Protein AF-A0A2A5BY61-F1 (afdb_monomer)

Sequence (224 aa):
MMLLTVSVAAFLLSGMSRISHQLSSPFHNTRVLAEAKNALIAYARLSDPDLSADTGLNYRYLPCPDQDGDGLAESPCGASSVEGWLPWMSLGLAPLRDASGTCLRYFVAAAYKQGTATPPLVSALPNAEFTLNSRSGLVAADVVAVLIAPGNVVAGQSRSAAPGNVTECGSTASASKRNQADNYMDTTAGINNALAPDFILSPLSLNDTGSFNDVVISLLSGEL

Structure (mmCIF, N/CA/C/O backbone):
data_AF-A0A2A5BY61-F1
#
_entry.id   AF-A0A2A5BY61-F1
#
loop_
_atom_site.group_PDB
_atom_site.id
_atom_site.type_symbol
_atom_site.label_atom_id
_atom_site.label_alt_id
_atom_site.label_comp_id
_atom_site.label_asym_id
_atom_site.label_entity_id
_atom_site.label_seq_id
_atom_site.pdbx_PDB_ins_code
_atom_site.Cartn_x
_atom_site.Cartn_y
_atom_site.Cartn_z
_atom_site.occupancy
_atom_site.B_iso_or_equiv
_atom_site.auth_seq_id
_atom_site.auth_comp_id
_atom_site.auth_asym_id
_atom_site.auth_atom_id
_atom_site.pdbx_PDB_model_num
ATOM 1 N N . MET A 1 1 ? -38.802 -22.806 35.855 1.00 62.72 1 MET A N 1
ATOM 2 C CA . MET A 1 1 ? -37.617 -23.500 35.294 1.00 62.72 1 MET A CA 1
ATOM 3 C C . MET A 1 1 ? -37.348 -23.167 33.825 1.00 62.72 1 MET A C 1
ATOM 5 O O . MET A 1 1 ? -36.192 -22.952 33.508 1.00 62.72 1 MET A O 1
ATOM 9 N N . MET A 1 2 ? -38.361 -23.031 32.956 1.00 66.81 2 MET A N 1
ATOM 10 C CA . MET A 1 2 ? -38.165 -22.748 31.516 1.00 66.81 2 MET A CA 1
ATOM 11 C C . MET A 1 2 ? -37.537 -21.370 31.194 1.00 66.81 2 MET A C 1
ATOM 13 O O . MET A 1 2 ? -36.788 -21.239 30.235 1.00 66.81 2 MET A O 1
ATOM 17 N N . LEU A 1 3 ? -37.783 -20.341 32.015 1.00 65.19 3 LEU A N 1
ATOM 18 C CA . LEU A 1 3 ? -37.184 -19.005 31.836 1.00 65.19 3 LEU A CA 1
ATOM 19 C C . LEU A 1 3 ? -35.681 -18.967 32.156 1.00 65.19 3 LEU A C 1
ATOM 21 O O . LEU A 1 3 ? -34.939 -18.219 31.533 1.00 65.19 3 LEU A O 1
ATOM 25 N N . LEU A 1 4 ? -35.215 -19.799 33.093 1.00 70.50 4 LEU A N 1
ATOM 26 C CA . LEU A 1 4 ? -33.801 -19.844 33.478 1.00 70.50 4 LEU A CA 1
ATOM 27 C C . LEU A 1 4 ? -32.953 -20.538 32.402 1.00 70.50 4 LEU A C 1
ATOM 29 O O . LEU A 1 4 ? -31.838 -20.112 32.116 1.00 70.50 4 LEU A O 1
ATOM 33 N N . THR A 1 5 ? -33.503 -21.575 31.763 1.00 73.06 5 THR A N 1
ATOM 34 C CA . THR A 1 5 ? -32.820 -22.332 30.705 1.00 73.06 5 THR A CA 1
ATOM 35 C C . THR A 1 5 ? -32.663 -21.523 29.417 1.00 73.06 5 THR A C 1
ATOM 37 O O . THR A 1 5 ? -31.630 -21.624 28.762 1.00 73.06 5 THR A O 1
ATOM 40 N N . VAL A 1 6 ? -33.641 -20.673 29.076 1.00 73.69 6 VAL A N 1
ATOM 41 C CA . VAL A 1 6 ? -33.565 -19.793 27.895 1.00 73.69 6 VAL A CA 1
ATOM 42 C C . VAL A 1 6 ? -32.517 -18.691 28.084 1.00 73.69 6 VAL A C 1
ATOM 44 O O . VAL A 1 6 ? -31.735 -18.435 27.171 1.00 73.69 6 VAL A O 1
ATOM 47 N N . SER A 1 7 ? -32.428 -18.089 29.274 1.00 73.19 7 SER A N 1
ATOM 48 C CA . SER A 1 7 ? -31.439 -17.040 29.565 1.00 73.19 7 SER A CA 1
ATOM 49 C C . SER A 1 7 ? -29.998 -17.558 29.539 1.00 73.19 7 SER A C 1
ATOM 51 O O . SER A 1 7 ? -29.122 -16.905 28.976 1.00 73.19 7 SER A O 1
ATOM 53 N N . VAL A 1 8 ? -29.749 -18.750 30.096 1.00 74.25 8 VAL A N 1
ATOM 54 C CA . VAL A 1 8 ? -28.422 -19.390 30.054 1.00 74.25 8 VAL A CA 1
ATOM 55 C C . VAL A 1 8 ? -28.038 -19.745 28.616 1.00 74.25 8 VAL A C 1
ATOM 57 O O . VAL A 1 8 ? -26.916 -19.463 28.200 1.00 74.25 8 VAL A O 1
ATOM 60 N N . ALA A 1 9 ? -28.970 -20.284 27.824 1.00 72.50 9 ALA A N 1
ATOM 61 C CA . ALA A 1 9 ? -28.725 -20.572 26.413 1.00 72.50 9 ALA A CA 1
ATOM 62 C C . ALA A 1 9 ? -28.413 -19.295 25.609 1.00 72.50 9 ALA A C 1
ATOM 64 O O . ALA A 1 9 ? -27.437 -19.270 24.864 1.00 72.50 9 ALA A O 1
ATOM 65 N N . ALA A 1 10 ? -29.170 -18.209 25.803 1.00 71.44 10 ALA A N 1
ATOM 66 C CA . ALA A 1 10 ? -28.929 -16.933 25.124 1.00 71.44 10 ALA A CA 1
ATOM 67 C C . ALA A 1 10 ? -27.564 -16.319 25.483 1.00 71.44 10 ALA A C 1
ATOM 69 O O . ALA A 1 10 ? -26.870 -15.793 24.608 1.00 71.44 10 ALA A O 1
ATOM 70 N N . PHE A 1 11 ? -27.146 -16.421 26.747 1.00 74.88 11 PHE A N 1
ATOM 71 C CA . PHE A 1 11 ? -25.838 -15.942 27.194 1.00 74.88 11 PHE A CA 1
ATOM 72 C C . PHE A 1 11 ? -24.690 -16.759 26.575 1.00 74.88 11 PHE A C 1
ATOM 74 O O . PHE A 1 11 ? -23.724 -16.184 26.073 1.00 74.88 11 PHE A O 1
ATOM 81 N N . LEU A 1 12 ? -24.828 -18.091 26.522 1.00 70.31 12 LEU A N 1
ATOM 82 C CA . LEU A 1 12 ? -23.847 -18.985 25.895 1.00 70.31 12 LEU A CA 1
ATOM 83 C C . LEU A 1 12 ? -23.752 -18.779 24.373 1.00 70.31 12 LEU A C 1
ATOM 85 O O . LEU A 1 12 ? -22.644 -18.689 23.843 1.00 70.31 12 LEU A O 1
ATOM 89 N N . LEU A 1 13 ? -24.884 -18.630 23.671 1.00 69.56 13 LEU A N 1
ATOM 90 C CA . LEU A 1 13 ? -24.896 -18.334 22.230 1.00 69.56 13 LEU A CA 1
ATOM 91 C C . LEU A 1 13 ? -24.251 -16.973 21.925 1.00 69.56 13 LEU A C 1
ATOM 93 O O . LEU A 1 13 ? -23.485 -16.848 20.966 1.00 69.56 13 LEU A O 1
ATOM 97 N N . SER A 1 14 ? -24.516 -15.963 22.757 1.00 68.06 14 SER A N 1
ATOM 98 C CA . SER A 1 14 ? -23.941 -14.622 22.594 1.00 68.06 14 SER A CA 1
ATOM 99 C C . SER A 1 14 ? -22.425 -14.620 22.812 1.00 68.06 14 SER A C 1
ATOM 101 O O . SER A 1 14 ? -21.699 -13.976 22.056 1.00 68.06 14 SER A O 1
ATOM 103 N N . GLY A 1 15 ? -21.930 -15.359 23.812 1.00 64.31 15 GLY A N 1
ATOM 104 C CA . GLY A 1 15 ? -20.495 -15.501 24.076 1.00 64.31 15 GLY A CA 1
ATOM 105 C C . GLY A 1 15 ? -19.748 -16.213 22.944 1.00 64.31 15 GLY A C 1
ATOM 106 O O . GLY A 1 15 ? -18.713 -15.733 22.485 1.00 64.31 15 GLY A O 1
ATOM 107 N N . MET A 1 16 ? -20.309 -17.310 22.430 1.00 65.56 16 MET A N 1
ATOM 108 C CA . MET A 1 16 ? -19.696 -18.107 21.361 1.00 65.56 16 MET A CA 1
ATOM 109 C C . MET A 1 16 ? -19.655 -17.371 20.012 1.00 65.56 16 MET A C 1
ATOM 111 O O . MET A 1 16 ? -18.671 -17.466 19.274 1.00 65.56 16 MET A O 1
ATOM 115 N N . SER A 1 17 ? -20.686 -16.573 19.718 1.00 62.41 17 SER A N 1
ATOM 116 C CA . SER A 1 17 ? -20.750 -15.756 18.497 1.00 62.41 17 SER A CA 1
ATOM 117 C C . SER A 1 17 ? -19.682 -14.657 18.483 1.00 62.41 17 SER A C 1
ATOM 119 O O . SER A 1 17 ? -19.077 -14.391 17.447 1.00 62.41 17 SER A O 1
ATOM 121 N N . ARG A 1 18 ? -19.395 -14.051 19.645 1.00 61.72 18 ARG A N 1
ATOM 122 C CA . ARG A 1 18 ? -18.362 -13.011 19.776 1.00 61.72 18 ARG A CA 1
ATOM 123 C C . ARG A 1 18 ? -16.958 -13.564 19.564 1.00 61.72 18 ARG A C 1
ATOM 125 O O . ARG A 1 18 ? -16.204 -12.976 18.800 1.00 61.72 18 ARG A O 1
ATOM 132 N N . ILE A 1 19 ? -16.634 -14.704 20.174 1.00 62.50 19 ILE A N 1
ATOM 133 C CA . ILE A 1 19 ? -15.318 -15.348 20.016 1.00 62.50 19 ILE A CA 1
ATOM 134 C C . ILE A 1 19 ? -15.092 -15.766 18.556 1.00 62.50 19 ILE A C 1
ATOM 136 O O . ILE A 1 19 ? -14.013 -15.549 18.008 1.00 62.50 19 ILE A O 1
ATOM 140 N N . SER A 1 20 ? -16.126 -16.299 17.899 1.00 61.09 20 SER A N 1
ATOM 141 C CA . SER A 1 20 ? -16.056 -16.690 16.484 1.00 61.09 20 SER A CA 1
ATOM 142 C C . SER A 1 20 ? -15.772 -15.490 15.573 1.00 61.09 20 SER A C 1
ATOM 144 O O . SER A 1 20 ? -14.883 -15.562 14.730 1.00 61.09 20 SER A O 1
ATOM 146 N N . HIS A 1 21 ? -16.458 -14.362 15.795 1.00 60.09 21 HIS A N 1
ATOM 147 C CA . HIS A 1 21 ? -16.202 -13.116 15.065 1.00 60.09 21 HIS A CA 1
ATOM 148 C C . HIS A 1 21 ? -14.823 -12.509 15.361 1.00 60.09 21 HIS A C 1
ATOM 150 O O . HIS A 1 21 ? -14.172 -11.980 14.461 1.00 60.09 21 HIS A O 1
ATOM 156 N N . GLN A 1 22 ? -14.360 -12.591 16.611 1.00 64.69 22 GLN A N 1
ATOM 157 C CA . GLN A 1 22 ? -13.053 -12.070 17.019 1.00 64.69 22 GLN A CA 1
ATOM 158 C C . GLN A 1 22 ? -11.887 -12.828 16.375 1.00 64.69 22 GLN A C 1
ATOM 160 O O . GLN A 1 22 ? -10.846 -12.231 16.123 1.00 64.69 22 GLN A O 1
ATOM 165 N N . LEU A 1 23 ? -12.059 -14.117 16.074 1.00 65.81 23 LEU A N 1
ATOM 166 C CA . LEU A 1 23 ? -11.034 -14.932 15.417 1.00 65.81 23 LEU A CA 1
ATOM 167 C C . LEU A 1 23 ? -11.148 -14.919 13.885 1.00 65.81 23 LEU A C 1
ATOM 169 O O . LEU A 1 23 ? -10.132 -15.040 13.198 1.00 65.81 23 LEU A O 1
ATOM 173 N N . SER A 1 24 ? -12.351 -14.743 13.327 1.00 71.56 24 SER A N 1
ATOM 174 C CA . SER A 1 24 ? -12.559 -14.779 11.874 1.00 71.56 24 SER A CA 1
ATOM 175 C C . SER A 1 24 ? -11.942 -13.586 11.144 1.00 71.56 24 SER A C 1
ATOM 177 O O . SER A 1 24 ? -11.391 -13.762 10.058 1.00 71.56 24 SER A O 1
ATOM 179 N N . SER A 1 25 ? -12.022 -12.382 11.720 1.00 80.00 25 SER A N 1
ATOM 180 C CA . SER A 1 25 ? -11.553 -11.162 11.050 1.00 80.00 25 SER A CA 1
ATOM 181 C C . SER A 1 25 ? -10.027 -11.100 10.906 1.00 80.00 25 SER A C 1
ATOM 183 O O . SER A 1 25 ? -9.565 -10.878 9.786 1.00 80.00 25 SER A O 1
ATOM 185 N N . PRO A 1 26 ? -9.217 -11.373 11.953 1.00 79.44 26 PRO A N 1
ATOM 186 C CA . PRO A 1 26 ? -7.763 -11.430 11.805 1.00 79.44 26 PRO A CA 1
ATOM 187 C C . PRO A 1 26 ? -7.318 -12.494 10.798 1.00 79.44 26 PRO A C 1
ATOM 189 O O . PRO A 1 26 ? -6.494 -12.207 9.935 1.00 79.44 26 PRO A O 1
ATOM 192 N N . PHE A 1 27 ? -7.912 -13.694 10.842 1.00 85.62 27 PHE A N 1
ATOM 193 C CA . PHE A 1 27 ? -7.588 -14.763 9.894 1.00 85.62 27 PHE A CA 1
ATOM 194 C C . PHE A 1 27 ? -7.895 -14.365 8.444 1.00 85.62 27 PHE A C 1
ATOM 196 O O . PHE A 1 27 ? -7.079 -14.588 7.548 1.00 85.62 27 PHE A O 1
ATOM 203 N N . HIS A 1 28 ? -9.058 -13.750 8.211 1.00 92.25 28 HIS A N 1
ATOM 204 C CA . HIS A 1 28 ? -9.427 -13.238 6.897 1.00 92.25 28 HIS A CA 1
ATOM 205 C C . HIS A 1 28 ? -8.430 -12.182 6.405 1.00 92.25 28 HIS A C 1
ATOM 207 O O . HIS A 1 28 ? -7.915 -12.322 5.297 1.00 92.25 28 HIS A O 1
ATOM 213 N N . ASN A 1 29 ? -8.113 -11.183 7.238 1.00 93.19 29 ASN A N 1
ATOM 214 C CA . ASN A 1 29 ? -7.182 -10.106 6.894 1.00 93.19 29 ASN A CA 1
ATOM 215 C C . ASN A 1 29 ? -5.795 -10.653 6.545 1.00 93.19 29 ASN A C 1
ATOM 217 O O . ASN A 1 29 ? -5.242 -10.306 5.507 1.00 93.19 29 ASN A O 1
ATOM 221 N N . THR A 1 30 ? -5.251 -11.564 7.358 1.00 92.56 30 THR A N 1
ATOM 222 C CA . THR A 1 30 ? -3.958 -12.199 7.071 1.00 92.56 30 THR A CA 1
ATOM 223 C C . THR A 1 30 ? -3.979 -12.953 5.742 1.00 92.56 30 THR A C 1
ATOM 225 O O . THR A 1 30 ? -3.015 -12.872 4.986 1.00 92.56 30 THR A O 1
ATOM 228 N N . ARG A 1 31 ? -5.075 -13.654 5.420 1.00 95.94 31 ARG A N 1
ATOM 229 C CA . ARG A 1 31 ? -5.205 -14.379 4.150 1.00 95.94 31 ARG A CA 1
ATOM 230 C C . ARG A 1 31 ? -5.208 -13.438 2.944 1.00 95.94 31 ARG A C 1
ATOM 232 O O . ARG A 1 31 ? -4.458 -13.684 2.006 1.00 95.94 31 ARG A O 1
ATOM 239 N N . VAL A 1 32 ? -6.022 -12.380 2.962 1.00 97.81 32 VAL A N 1
ATOM 240 C CA . VAL A 1 32 ? -6.114 -11.444 1.823 1.00 97.81 32 VAL A CA 1
ATOM 241 C C . VAL A 1 32 ? -4.832 -10.629 1.651 1.00 97.81 32 VAL A C 1
ATOM 243 O O . VAL A 1 32 ? -4.393 -10.401 0.528 1.00 97.81 32 VAL A O 1
ATOM 246 N N . LEU A 1 33 ? -4.169 -10.266 2.752 1.00 98.19 33 LEU A N 1
ATOM 247 C CA . LEU A 1 33 ? -2.861 -9.612 2.717 1.00 98.19 33 LEU A CA 1
ATOM 248 C C . LEU A 1 33 ? -1.776 -10.534 2.145 1.00 98.19 33 LEU A C 1
ATOM 250 O O . LEU A 1 33 ? -0.945 -10.084 1.361 1.00 98.19 33 LEU A O 1
ATOM 254 N N . ALA A 1 34 ? -1.792 -11.825 2.492 1.00 98.19 34 ALA A N 1
ATOM 255 C CA . ALA A 1 34 ? -0.869 -12.805 1.923 1.00 98.19 34 ALA A CA 1
ATOM 256 C C . ALA A 1 34 ? -1.103 -13.019 0.417 1.00 98.19 34 ALA A C 1
ATOM 258 O O . ALA A 1 34 ? -0.142 -13.140 -0.340 1.00 98.19 34 ALA A O 1
ATOM 259 N N . GLU A 1 35 ? -2.360 -13.024 -0.033 1.00 98.56 35 GLU A N 1
ATOM 260 C CA . GLU A 1 35 ? -2.711 -13.101 -1.456 1.00 98.56 35 GLU A CA 1
ATOM 261 C C . GLU A 1 35 ? -2.183 -11.888 -2.236 1.00 98.56 35 GLU A C 1
ATOM 263 O O . GLU A 1 35 ? -1.469 -12.056 -3.225 1.00 98.56 35 GLU A O 1
ATOM 268 N N . ALA A 1 36 ? -2.433 -10.675 -1.735 1.00 98.69 36 ALA A N 1
ATOM 269 C CA . ALA A 1 36 ? -1.904 -9.442 -2.317 1.00 98.69 36 ALA A CA 1
ATOM 270 C C . ALA A 1 36 ? -0.367 -9.422 -2.348 1.00 98.69 36 ALA A C 1
ATOM 272 O O . ALA A 1 36 ? 0.234 -9.066 -3.363 1.00 98.69 36 ALA A O 1
ATOM 273 N N . LYS A 1 37 ? 0.284 -9.854 -1.260 1.00 98.69 37 LYS A N 1
ATOM 274 C CA . LYS A 1 37 ? 1.747 -9.960 -1.182 1.00 98.69 37 LYS A CA 1
ATOM 275 C C . LYS A 1 37 ? 2.298 -10.911 -2.245 1.00 98.69 37 LYS A C 1
ATOM 277 O O . LYS A 1 37 ? 3.247 -10.559 -2.941 1.00 98.69 37 LYS A O 1
ATOM 282 N N . ASN A 1 38 ? 1.692 -12.087 -2.402 1.00 98.44 38 ASN A N 1
ATOM 283 C CA . ASN A 1 38 ? 2.102 -13.049 -3.423 1.00 98.44 38 ASN A CA 1
ATOM 284 C C . ASN A 1 38 ? 1.944 -12.481 -4.839 1.00 98.44 38 ASN A C 1
ATOM 286 O O . ASN A 1 38 ? 2.820 -12.697 -5.674 1.00 98.44 38 ASN A O 1
ATOM 290 N N . ALA A 1 39 ? 0.872 -11.729 -5.103 1.00 98.44 39 ALA A N 1
ATOM 291 C CA . ALA A 1 39 ? 0.656 -11.089 -6.397 1.00 98.44 39 ALA A CA 1
ATOM 292 C C . ALA A 1 39 ? 1.715 -10.017 -6.702 1.00 98.44 39 ALA A C 1
ATOM 294 O O . ALA A 1 39 ? 2.236 -9.976 -7.813 1.00 98.44 39 ALA A O 1
ATOM 295 N N . LEU A 1 40 ? 2.099 -9.201 -5.715 1.00 98.31 40 LEU A N 1
ATOM 296 C CA . LEU A 1 40 ? 3.184 -8.224 -5.862 1.00 98.31 40 LEU A CA 1
ATOM 297 C C . LEU A 1 40 ? 4.541 -8.890 -6.129 1.00 98.31 40 LEU A C 1
ATOM 299 O O . LEU A 1 40 ? 5.274 -8.453 -7.012 1.00 98.31 40 LEU A O 1
ATOM 303 N N . ILE A 1 41 ? 4.864 -9.966 -5.403 1.00 97.25 41 ILE A N 1
ATOM 304 C CA . ILE A 1 41 ? 6.089 -10.752 -5.633 1.00 97.25 41 ILE A CA 1
ATOM 305 C C . ILE A 1 41 ? 6.077 -11.350 -7.045 1.00 97.25 41 ILE A C 1
ATOM 307 O O . ILE A 1 41 ? 7.077 -11.286 -7.759 1.00 97.25 41 ILE A O 1
ATOM 311 N N . ALA A 1 42 ? 4.945 -11.918 -7.471 1.00 95.75 42 ALA A N 1
ATOM 312 C CA . ALA A 1 42 ? 4.795 -12.465 -8.814 1.00 95.75 42 ALA A CA 1
ATOM 313 C C . ALA A 1 42 ? 4.965 -11.378 -9.884 1.00 95.75 42 ALA A C 1
ATOM 315 O O . ALA A 1 42 ? 5.704 -11.590 -10.842 1.00 95.75 42 ALA A O 1
ATOM 316 N N . TYR A 1 43 ? 4.360 -10.204 -9.691 1.00 95.00 43 TYR A N 1
ATOM 317 C CA . TYR A 1 43 ? 4.540 -9.057 -10.577 1.00 95.00 43 TYR A CA 1
ATOM 318 C C . TYR A 1 43 ? 6.014 -8.659 -10.675 1.00 95.00 43 TYR A C 1
ATOM 320 O O . TYR A 1 43 ? 6.548 -8.579 -11.776 1.00 95.00 43 TYR A O 1
ATOM 328 N N . ALA A 1 44 ? 6.709 -8.504 -9.545 1.00 93.56 44 ALA A N 1
ATOM 329 C CA . ALA A 1 44 ? 8.121 -8.124 -9.547 1.00 93.56 44 ALA A CA 1
ATOM 330 C C . ALA A 1 44 ? 9.023 -9.108 -10.286 1.00 93.56 44 ALA A C 1
ATOM 332 O O . ALA A 1 44 ? 10.023 -8.704 -10.876 1.00 93.56 44 ALA A O 1
ATOM 333 N N . ARG A 1 45 ? 8.661 -10.391 -10.284 1.00 90.62 45 ARG A N 1
ATOM 334 C CA . ARG A 1 45 ? 9.417 -11.446 -10.959 1.00 90.62 45 ARG A CA 1
ATOM 335 C C . ARG A 1 45 ? 9.094 -11.609 -12.431 1.00 90.62 45 ARG A C 1
ATOM 337 O O . ARG A 1 45 ? 9.899 -12.227 -13.115 1.00 90.62 45 ARG A O 1
ATOM 344 N N . LEU A 1 46 ? 7.933 -11.146 -12.889 1.00 88.25 46 LEU A N 1
ATOM 345 C CA . LEU A 1 46 ? 7.408 -11.432 -14.229 1.00 88.25 46 LEU A CA 1
ATOM 346 C C . LEU A 1 46 ? 7.280 -10.188 -15.112 1.00 88.25 46 LEU A C 1
ATOM 348 O O . LEU A 1 46 ? 7.326 -10.305 -16.333 1.00 88.25 46 LEU A O 1
ATOM 352 N N . SER A 1 47 ? 7.134 -9.011 -14.511 1.00 77.12 47 SER A N 1
ATOM 353 C CA . SER A 1 47 ? 6.786 -7.769 -15.198 1.00 77.12 47 SER A CA 1
ATOM 354 C C . SER A 1 47 ? 8.004 -6.879 -15.420 1.00 77.12 47 SER A C 1
ATOM 356 O O . SER A 1 47 ? 7.943 -5.686 -15.138 1.00 77.12 47 SER A O 1
ATOM 358 N N . ASP A 1 48 ? 9.116 -7.445 -15.897 1.00 79.44 48 ASP A N 1
ATOM 359 C CA . ASP A 1 48 ? 10.294 -6.653 -16.258 1.00 79.44 48 ASP A CA 1
ATOM 360 C C . ASP A 1 48 ? 9.992 -5.813 -17.522 1.00 79.44 48 ASP A C 1
ATOM 362 O O . ASP A 1 48 ? 9.833 -6.383 -18.605 1.00 79.44 48 ASP A O 1
ATOM 366 N N . PRO A 1 49 ? 9.859 -4.474 -17.423 1.00 69.44 49 PRO A N 1
ATOM 367 C CA . PRO A 1 49 ? 9.631 -3.604 -18.568 1.00 69.44 49 PRO A CA 1
ATOM 368 C C . PRO A 1 49 ? 10.859 -3.498 -19.481 1.00 69.44 49 PRO A C 1
ATOM 370 O O . PRO A 1 49 ? 10.707 -3.100 -20.636 1.00 69.44 49 PRO A O 1
ATOM 373 N N . ASP A 1 50 ? 12.062 -3.827 -18.996 1.00 67.88 50 ASP A N 1
ATOM 374 C CA . ASP A 1 50 ? 13.281 -3.797 -19.796 1.00 67.88 50 ASP A CA 1
ATOM 375 C C . ASP A 1 50 ? 13.547 -5.178 -20.410 1.00 67.88 50 ASP A C 1
ATOM 377 O O . ASP A 1 50 ? 14.366 -5.972 -19.951 1.00 67.88 50 ASP A O 1
ATOM 381 N N . LEU A 1 51 ? 12.834 -5.454 -21.503 1.00 65.00 51 LEU A N 1
ATOM 382 C CA . LEU A 1 51 ? 12.998 -6.666 -22.312 1.00 65.00 51 LEU A CA 1
ATOM 383 C C . LEU A 1 51 ? 14.247 -6.621 -23.212 1.00 65.00 51 LEU A C 1
ATOM 385 O O . LEU A 1 51 ? 14.406 -7.486 -24.073 1.00 65.00 51 LEU A O 1
ATOM 389 N N . SER A 1 52 ? 15.106 -5.599 -23.081 1.00 61.53 52 SER A N 1
ATOM 390 C CA . SER A 1 52 ? 16.244 -5.383 -23.988 1.00 61.53 52 SER A CA 1
ATOM 391 C C . SER A 1 52 ? 17.398 -6.367 -23.783 1.00 61.53 52 SER A C 1
ATOM 393 O O . SER A 1 52 ? 18.319 -6.415 -24.600 1.00 61.53 52 SER A O 1
ATOM 395 N N . ALA A 1 53 ? 17.354 -7.170 -22.720 1.00 55.53 53 ALA A N 1
ATOM 396 C CA . ALA A 1 53 ? 18.388 -8.139 -22.419 1.00 55.53 53 ALA A CA 1
ATOM 397 C C . ALA A 1 53 ? 18.067 -9.520 -23.015 1.00 55.53 53 ALA A C 1
ATOM 399 O O . ALA A 1 53 ? 17.113 -10.182 -22.606 1.00 55.53 53 ALA A O 1
ATOM 400 N N . ASP A 1 54 ? 18.965 -10.026 -23.867 1.00 58.44 54 ASP A N 1
ATOM 401 C CA . ASP A 1 54 ? 19.017 -11.436 -24.307 1.00 58.44 54 ASP A CA 1
ATOM 402 C C . ASP A 1 54 ? 19.130 -12.442 -23.125 1.00 58.44 54 ASP A C 1
ATOM 404 O O . ASP A 1 54 ? 19.106 -13.656 -23.326 1.00 58.44 54 ASP A O 1
ATOM 408 N N . THR A 1 55 ? 19.273 -11.957 -21.882 1.00 55.50 55 THR A N 1
ATOM 409 C CA . THR A 1 55 ? 19.527 -12.730 -20.654 1.00 55.50 55 THR A CA 1
ATOM 410 C C . THR A 1 55 ? 18.323 -12.889 -19.711 1.00 55.50 55 THR A C 1
ATOM 412 O O . THR A 1 55 ? 18.464 -13.557 -18.687 1.00 55.50 55 THR A O 1
ATOM 415 N N . GLY A 1 56 ? 17.136 -12.363 -20.043 1.00 64.69 56 GLY A N 1
ATOM 416 C CA . GLY A 1 56 ? 15.900 -12.573 -19.265 1.00 64.69 56 GLY A CA 1
ATOM 417 C C . GLY A 1 56 ? 15.536 -11.446 -18.283 1.00 64.69 56 GLY A C 1
ATOM 418 O O . GLY A 1 56 ? 15.936 -10.303 -18.472 1.00 64.69 56 GLY A O 1
ATOM 419 N N . LEU A 1 57 ? 14.734 -11.772 -17.255 1.00 78.50 57 LEU A N 1
ATOM 420 C CA . LEU A 1 57 ? 14.121 -10.828 -16.298 1.00 78.50 57 LEU A CA 1
ATOM 421 C C . LEU A 1 57 ? 15.124 -10.392 -15.207 1.00 78.50 57 LEU A C 1
ATOM 423 O O . LEU A 1 57 ? 15.225 -11.017 -14.140 1.00 78.50 57 LEU A O 1
ATOM 427 N N . ASN A 1 58 ? 15.887 -9.337 -15.492 1.00 85.81 58 ASN A N 1
ATOM 428 C CA . ASN A 1 58 ? 17.031 -8.873 -14.698 1.00 85.81 58 ASN A CA 1
ATOM 429 C C . ASN A 1 58 ? 16.679 -7.833 -13.629 1.00 85.81 58 ASN A C 1
ATOM 431 O O . ASN A 1 58 ? 17.517 -7.546 -12.767 1.00 85.81 58 ASN A O 1
ATOM 435 N N . TYR A 1 59 ? 15.465 -7.288 -13.659 1.00 88.75 59 TYR A N 1
ATOM 436 C CA . TYR A 1 59 ? 15.046 -6.222 -12.757 1.00 88.75 59 TYR A CA 1
ATOM 437 C C . TYR A 1 59 ? 13.832 -6.616 -11.906 1.00 88.75 59 TYR A C 1
ATOM 439 O O . TYR A 1 59 ? 13.131 -7.590 -12.196 1.00 88.75 59 TYR A O 1
ATOM 447 N N . ARG A 1 60 ? 13.608 -5.885 -10.806 1.00 90.69 60 ARG A N 1
ATOM 448 C CA . ARG A 1 60 ? 12.529 -6.146 -9.834 1.00 90.69 60 ARG A CA 1
ATOM 449 C C . ARG A 1 60 ? 11.671 -4.922 -9.564 1.00 90.69 60 ARG A C 1
ATOM 451 O O . ARG A 1 60 ? 11.881 -4.205 -8.591 1.00 90.69 60 ARG A O 1
ATOM 458 N N . TYR A 1 61 ? 10.674 -4.706 -10.410 1.00 91.31 61 TYR A N 1
ATOM 459 C CA . TYR A 1 61 ? 9.755 -3.584 -10.251 1.00 91.31 61 TYR A CA 1
ATOM 460 C C . TYR A 1 61 ? 8.472 -3.997 -9.557 1.00 91.31 61 TYR A C 1
ATOM 462 O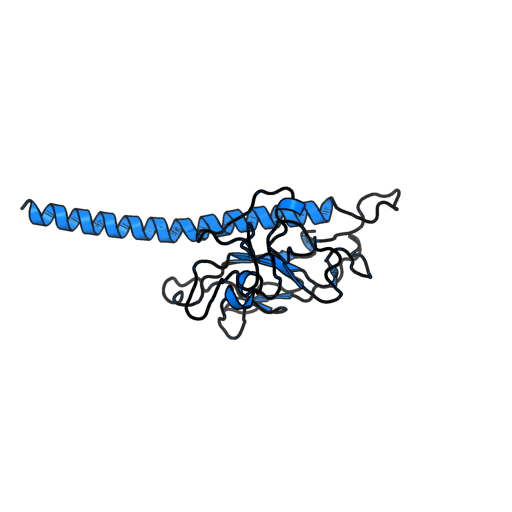 O . TYR A 1 61 ? 7.873 -5.017 -9.865 1.00 91.31 61 TYR A O 1
ATOM 470 N N . LEU A 1 62 ? 7.988 -3.141 -8.681 1.00 95.75 62 LEU A N 1
ATOM 471 C CA . LEU A 1 62 ? 6.643 -3.207 -8.152 1.00 95.75 62 LEU A CA 1
ATOM 472 C C . LEU A 1 62 ? 5.749 -2.204 -8.898 1.00 95.75 62 LEU A C 1
ATOM 474 O O . LEU A 1 62 ? 6.245 -1.167 -9.356 1.00 95.75 62 LEU A O 1
ATOM 478 N N . PRO A 1 63 ? 4.448 -2.495 -9.069 1.00 96.94 63 PRO A N 1
ATOM 479 C CA . PRO A 1 63 ? 3.552 -1.590 -9.774 1.00 96.94 63 PRO A CA 1
ATOM 480 C C . PRO A 1 63 ? 3.397 -0.280 -8.996 1.00 96.94 63 PRO A C 1
ATOM 482 O O . PRO A 1 63 ? 3.553 -0.236 -7.776 1.00 96.94 63 PRO A O 1
ATOM 485 N N . CYS A 1 64 ? 3.061 0.797 -9.700 1.00 97.38 64 CYS A N 1
ATOM 486 C CA . CYS A 1 64 ? 2.586 2.004 -9.034 1.00 97.38 64 CYS A CA 1
ATOM 487 C C . CYS A 1 64 ? 1.245 1.729 -8.325 1.00 97.38 64 CYS A C 1
ATOM 489 O O . CYS A 1 64 ? 0.453 0.939 -8.841 1.00 97.38 64 CYS A O 1
ATOM 491 N N . PRO A 1 65 ? 0.977 2.331 -7.154 1.00 98.25 65 PRO A N 1
ATOM 492 C CA . PRO A 1 65 ? -0.315 2.189 -6.490 1.00 98.25 65 PRO A CA 1
ATOM 493 C C . PRO A 1 65 ? -1.443 2.826 -7.294 1.00 98.25 65 PRO A C 1
ATOM 495 O O . PRO A 1 65 ? -1.191 3.846 -7.928 1.00 98.25 65 PRO A O 1
ATOM 498 N N . ASP A 1 66 ? -2.644 2.262 -7.157 1.00 98.25 66 ASP A N 1
ATOM 499 C CA . ASP A 1 66 ? -3.908 2.763 -7.710 1.00 98.25 66 ASP A CA 1
ATOM 500 C C . ASP A 1 66 ? -4.374 4.031 -6.953 1.00 98.25 66 ASP A C 1
ATOM 502 O O . ASP A 1 66 ? -4.558 4.004 -5.732 1.00 98.25 66 ASP A O 1
ATOM 506 N N . GLN A 1 67 ? -4.537 5.161 -7.638 1.00 97.69 67 GLN A N 1
ATOM 507 C CA . GLN A 1 67 ? -4.816 6.474 -7.044 1.00 97.69 67 GLN A CA 1
ATOM 508 C C . GLN A 1 67 ? -6.302 6.830 -7.003 1.00 97.69 67 GLN A C 1
ATOM 510 O O . GLN A 1 67 ? -6.694 7.738 -6.252 1.00 97.69 67 GLN A O 1
ATOM 515 N N . ASP A 1 68 ? -7.137 6.157 -7.793 1.00 97.00 68 ASP A N 1
ATOM 516 C CA . ASP A 1 68 ? -8.563 6.465 -7.901 1.00 97.00 68 ASP A CA 1
ATOM 517 C C . ASP A 1 68 ? -9.496 5.299 -7.541 1.00 97.00 68 ASP A C 1
ATOM 519 O O . ASP A 1 68 ? -10.692 5.499 -7.310 1.00 97.00 68 ASP A O 1
ATOM 523 N N . GLY A 1 69 ? -8.938 4.112 -7.334 1.00 97.50 69 GLY A N 1
ATOM 524 C CA . GLY A 1 69 ? -9.614 2.902 -6.899 1.00 97.50 69 GLY A CA 1
ATOM 525 C C . GLY A 1 69 ? -10.286 2.115 -8.023 1.00 97.50 69 GLY A C 1
ATOM 526 O O . GLY A 1 69 ? -11.208 1.346 -7.717 1.00 97.50 69 GLY A O 1
ATOM 527 N N . ASP A 1 70 ? -9.913 2.329 -9.287 1.00 97.62 70 ASP A N 1
ATOM 528 C CA . ASP A 1 70 ? -10.409 1.568 -10.441 1.00 97.62 70 ASP A CA 1
ATOM 529 C C . ASP A 1 70 ? -9.707 0.208 -10.649 1.00 97.62 70 ASP A C 1
ATOM 531 O O . ASP A 1 70 ? -10.194 -0.639 -11.405 1.00 97.62 70 ASP A O 1
ATOM 535 N N . GLY A 1 71 ? -8.623 -0.039 -9.909 1.00 98.00 71 GLY A N 1
ATOM 536 C CA . GLY A 1 71 ? -7.814 -1.251 -9.928 1.00 98.00 71 GLY A CA 1
ATOM 537 C C . GLY A 1 71 ? -6.566 -1.191 -10.800 1.00 98.00 71 GLY A C 1
ATOM 538 O O . GLY A 1 71 ? -5.812 -2.172 -10.809 1.00 98.00 71 GLY A O 1
ATOM 539 N N . LEU A 1 72 ? -6.330 -0.105 -11.533 1.00 98.06 72 LEU A N 1
ATOM 540 C CA . LEU A 1 72 ? -5.189 0.051 -12.428 1.00 98.06 72 LEU A CA 1
ATOM 541 C C . LEU A 1 72 ? -4.047 0.815 -11.751 1.00 98.06 72 LEU A C 1
ATOM 543 O O . LEU A 1 72 ? -4.250 1.752 -10.998 1.00 98.06 72 LEU A O 1
ATOM 547 N N . ALA A 1 73 ? -2.811 0.410 -12.032 1.00 97.44 73 ALA A N 1
ATOM 548 C CA . ALA A 1 73 ? -1.619 1.106 -11.557 1.00 97.44 73 ALA A CA 1
ATOM 549 C C . ALA A 1 73 ? -1.364 2.409 -12.342 1.00 97.44 73 ALA A C 1
ATOM 551 O O . ALA A 1 73 ? -1.159 2.363 -13.560 1.00 97.44 73 ALA A O 1
ATOM 552 N N . GLU A 1 74 ? -1.235 3.556 -11.669 1.00 95.88 74 GLU A N 1
ATOM 553 C CA . GLU A 1 74 ? -0.874 4.832 -12.308 1.00 95.88 74 GLU A CA 1
ATOM 554 C C . GLU A 1 74 ? 0.640 4.997 -12.424 1.00 95.88 74 GLU A C 1
ATOM 556 O O . GLU A 1 74 ? 1.304 5.690 -11.649 1.00 95.88 74 GLU A O 1
ATOM 561 N N . SER A 1 75 ? 1.209 4.359 -13.444 1.00 90.31 75 SER A N 1
ATOM 562 C CA . SER A 1 75 ? 2.608 4.554 -13.822 1.00 90.31 75 SER A CA 1
ATOM 563 C C . SER A 1 75 ? 2.766 5.684 -14.859 1.00 90.31 75 SER A C 1
ATOM 565 O O . SER A 1 75 ? 2.037 5.693 -15.852 1.00 90.31 75 SER A O 1
ATOM 567 N N . PRO A 1 76 ? 3.760 6.588 -14.724 1.00 89.69 76 PRO A N 1
ATOM 568 C CA . PRO A 1 76 ? 4.717 6.692 -13.622 1.00 89.69 76 PRO A CA 1
ATOM 569 C C . PRO A 1 76 ? 4.141 7.453 -12.417 1.00 89.69 76 PRO A C 1
ATOM 571 O O . PRO A 1 76 ? 3.491 8.484 -12.566 1.00 89.69 76 PRO A O 1
ATOM 574 N N . CYS A 1 77 ? 4.492 7.014 -11.209 1.00 92.19 77 CYS A N 1
ATOM 575 C CA . CYS A 1 77 ? 3.977 7.561 -9.950 1.00 92.19 77 CYS A CA 1
ATOM 576 C C . CYS A 1 77 ? 4.992 8.456 -9.203 1.00 92.19 77 CYS A C 1
ATOM 578 O O . CYS A 1 77 ? 5.127 8.384 -7.982 1.00 92.19 77 CYS A O 1
ATOM 580 N N . GLY A 1 78 ? 5.761 9.284 -9.923 1.00 90.69 78 GLY A N 1
ATOM 581 C CA . GLY A 1 78 ? 6.716 10.261 -9.359 1.00 90.69 78 GLY A CA 1
ATOM 582 C C . GLY A 1 78 ? 8.088 9.684 -8.973 1.00 90.69 78 GLY A C 1
ATOM 583 O O . GLY A 1 78 ? 8.411 8.566 -9.354 1.00 90.69 78 GLY A O 1
ATOM 584 N N . ALA A 1 79 ? 8.891 10.401 -8.174 1.00 90.62 79 ALA A N 1
ATOM 585 C CA . ALA A 1 79 ? 10.252 9.975 -7.786 1.00 90.62 79 ALA A CA 1
ATOM 586 C C . ALA A 1 79 ? 10.381 9.430 -6.347 1.00 90.62 79 ALA A C 1
ATOM 588 O O . ALA A 1 79 ? 11.210 8.561 -6.109 1.00 90.62 79 ALA A O 1
ATOM 589 N N . SER A 1 80 ? 9.565 9.909 -5.405 1.00 94.56 80 SER A N 1
ATOM 590 C CA . SER A 1 80 ? 9.581 9.480 -3.993 1.00 94.56 80 SER A CA 1
ATOM 591 C C . SER A 1 80 ? 8.778 8.196 -3.768 1.00 94.56 80 SER A C 1
ATOM 593 O O . SER A 1 80 ? 8.097 7.742 -4.687 1.00 94.56 80 SER A O 1
ATOM 595 N N . SER A 1 81 ? 8.785 7.621 -2.563 1.00 96.38 81 SER A N 1
ATOM 596 C CA . SER A 1 81 ? 7.758 6.636 -2.200 1.00 96.38 81 SER A CA 1
ATOM 597 C C . SER A 1 81 ? 6.366 7.198 -2.436 1.00 96.38 81 SER A C 1
ATOM 599 O O . SER A 1 81 ? 6.127 8.407 -2.384 1.00 96.38 81 SER A O 1
ATOM 601 N N . VAL A 1 82 ? 5.450 6.293 -2.739 1.00 97.06 82 VAL A N 1
ATOM 602 C CA . VAL A 1 82 ? 4.070 6.640 -3.034 1.00 97.06 82 VAL A CA 1
ATOM 603 C C . VAL A 1 82 ? 3.159 5.592 -2.428 1.00 97.06 82 VAL A C 1
ATOM 605 O O . VAL A 1 82 ? 3.533 4.430 -2.245 1.00 97.06 82 VAL A O 1
ATOM 608 N N . GLU A 1 83 ? 1.964 6.043 -2.102 1.00 97.44 83 GLU A N 1
ATOM 609 C CA . GLU A 1 83 ? 0.913 5.254 -1.499 1.00 97.44 83 GLU A CA 1
ATOM 610 C C . GLU A 1 83 ? -0.324 5.302 -2.399 1.00 97.44 83 GLU A C 1
ATOM 612 O O . GLU A 1 83 ? -0.509 6.263 -3.148 1.00 97.44 83 GLU A O 1
ATOM 617 N N . GLY A 1 84 ? -1.155 4.269 -2.336 1.00 98.06 84 GLY A N 1
ATOM 618 C CA . GLY A 1 84 ? -2.503 4.289 -2.885 1.00 98.06 84 GLY A CA 1
ATOM 619 C C . GLY A 1 84 ? -3.277 3.034 -2.504 1.00 98.06 84 GLY A C 1
ATOM 620 O O . GLY A 1 84 ? -3.000 2.359 -1.504 1.00 98.06 84 GLY A O 1
ATOM 621 N N . TRP A 1 85 ? -4.260 2.704 -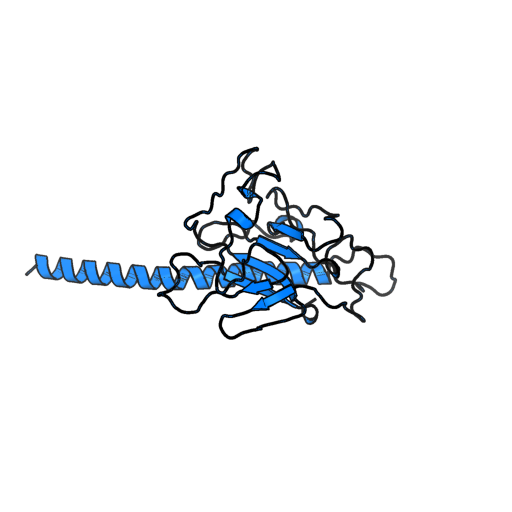3.324 1.00 98.50 85 TRP A N 1
ATOM 622 C CA . TRP A 1 85 ? -4.915 1.408 -3.329 1.00 98.50 85 TRP A CA 1
ATOM 623 C C . TRP A 1 85 ? -4.018 0.346 -3.966 1.00 98.50 85 TRP A C 1
ATOM 625 O O . TRP A 1 85 ? -3.145 0.629 -4.789 1.00 98.50 85 TRP A O 1
ATOM 635 N N . LEU A 1 86 ? -4.226 -0.911 -3.576 1.00 98.75 86 LEU A N 1
ATOM 636 C CA . LEU A 1 86 ? -3.643 -2.035 -4.297 1.00 98.75 86 LEU A CA 1
ATOM 637 C C . LEU A 1 86 ? -4.198 -2.049 -5.737 1.00 98.75 86 LEU A C 1
ATOM 639 O O . LEU A 1 86 ? -5.418 -2.174 -5.879 1.00 98.75 86 LEU A O 1
ATOM 643 N N . PRO A 1 87 ? -3.351 -2.010 -6.785 1.00 98.56 87 PRO A N 1
ATOM 644 C CA . PRO A 1 87 ? -3.792 -2.044 -8.180 1.00 98.56 87 PRO A CA 1
ATOM 645 C C . PRO A 1 87 ? -4.195 -3.474 -8.577 1.00 98.56 87 PRO A C 1
ATOM 647 O O . PRO A 1 87 ? -3.498 -4.182 -9.307 1.00 98.56 87 PRO A O 1
ATOM 650 N N . TRP A 1 88 ? -5.307 -3.945 -8.012 1.00 98.56 88 TRP A N 1
ATOM 651 C CA . TRP A 1 88 ? -5.758 -5.334 -8.082 1.00 98.56 88 TRP A CA 1
ATOM 652 C C . TRP A 1 88 ? -5.963 -5.812 -9.523 1.00 98.56 88 TRP A C 1
ATOM 654 O O . TRP A 1 88 ? -5.615 -6.952 -9.827 1.00 98.56 88 TRP A O 1
ATOM 664 N N . MET A 1 89 ? -6.442 -4.952 -10.426 1.00 98.25 89 MET A N 1
ATOM 665 C CA . MET A 1 89 ? -6.641 -5.311 -11.830 1.00 98.25 89 MET A CA 1
ATOM 666 C C . MET A 1 89 ? -5.296 -5.467 -12.547 1.00 98.25 89 MET A C 1
ATOM 668 O O . MET A 1 89 ? -5.098 -6.457 -13.251 1.00 98.25 89 MET A O 1
ATOM 672 N N . SER A 1 90 ? -4.340 -4.557 -12.321 1.00 97.12 90 SER A N 1
ATOM 673 C CA . SER A 1 90 ? -2.976 -4.689 -12.864 1.00 97.12 90 SER A CA 1
ATOM 674 C C . SER A 1 90 ? -2.225 -5.909 -12.320 1.00 97.12 90 SER A C 1
ATOM 676 O O . SER A 1 90 ? -1.337 -6.432 -12.989 1.00 97.12 90 SER A O 1
ATOM 678 N N . LEU A 1 91 ? -2.596 -6.386 -11.131 1.00 97.94 91 LEU A N 1
ATOM 679 C CA . LEU A 1 91 ? -2.060 -7.604 -10.521 1.00 97.94 91 LEU A CA 1
ATOM 680 C C . LEU A 1 91 ? -2.785 -8.889 -10.953 1.00 97.94 91 LEU A C 1
ATOM 682 O O . LEU A 1 91 ? -2.403 -9.974 -10.517 1.00 97.94 91 LEU A O 1
ATOM 686 N N . GLY A 1 92 ? -3.821 -8.795 -11.793 1.00 97.12 92 GLY A N 1
ATOM 687 C CA . GLY A 1 92 ? -4.608 -9.954 -12.222 1.00 97.12 92 GLY A CA 1
ATOM 688 C C . GLY A 1 92 ? -5.448 -10.577 -11.102 1.00 97.12 92 GLY A C 1
ATOM 689 O O . GLY A 1 92 ? -5.743 -11.771 -11.141 1.00 97.12 92 GLY A O 1
ATOM 690 N N . LEU A 1 93 ? -5.813 -9.783 -10.095 1.00 98.25 93 LEU A N 1
ATOM 691 C CA . LEU A 1 93 ? -6.631 -10.188 -8.956 1.00 98.25 93 LEU A CA 1
ATOM 692 C C . LEU A 1 93 ? -8.073 -9.699 -9.116 1.00 98.25 93 LEU A C 1
ATOM 694 O O . LEU A 1 93 ? -8.370 -8.800 -9.898 1.00 98.25 93 LEU A O 1
ATOM 698 N N . ALA A 1 94 ? -8.980 -10.274 -8.329 1.00 97.94 94 ALA A N 1
ATOM 699 C CA . ALA A 1 94 ? -10.235 -9.605 -8.001 1.00 97.94 94 ALA A CA 1
ATOM 700 C C . ALA A 1 94 ? -9.983 -8.529 -6.920 1.00 97.94 94 ALA A C 1
ATOM 702 O O . ALA A 1 94 ? -8.963 -8.600 -6.229 1.00 97.94 94 ALA A O 1
ATOM 703 N N . PRO A 1 95 ? -10.901 -7.566 -6.712 1.00 98.00 95 PRO A N 1
ATOM 704 C CA . PRO A 1 95 ? -10.776 -6.586 -5.636 1.00 98.00 95 PRO A CA 1
ATOM 705 C C . PRO A 1 95 ? -10.675 -7.275 -4.267 1.00 98.00 95 PRO A C 1
ATOM 707 O O . PRO A 1 95 ? -11.645 -7.847 -3.761 1.00 98.00 95 PRO A O 1
ATOM 710 N N . LEU A 1 96 ? -9.487 -7.234 -3.663 1.00 98.31 96 LEU A N 1
ATOM 711 C CA . LEU A 1 96 ? -9.242 -7.811 -2.345 1.00 98.31 96 LEU A CA 1
ATOM 712 C C . LEU A 1 96 ? -9.723 -6.848 -1.265 1.00 98.31 96 LEU A C 1
ATOM 714 O O . LEU A 1 96 ? -9.336 -5.678 -1.239 1.00 98.31 96 LEU A O 1
ATOM 718 N N . ARG A 1 97 ? -10.553 -7.360 -0.358 1.00 98.19 97 ARG A N 1
ATOM 719 C CA . ARG A 1 97 ? -11.140 -6.603 0.747 1.00 98.19 97 ARG A CA 1
ATOM 720 C C . ARG A 1 97 ? -10.799 -7.267 2.064 1.00 98.19 97 ARG A C 1
ATOM 722 O O . ARG A 1 97 ? -10.739 -8.488 2.138 1.00 98.19 97 ARG A O 1
ATOM 729 N N . ASP A 1 98 ? -10.585 -6.457 3.085 1.00 96.06 98 ASP A N 1
ATOM 730 C CA . ASP A 1 98 ? -10.446 -6.926 4.453 1.00 96.06 98 ASP A CA 1
ATOM 731 C C . ASP A 1 98 ? -11.800 -7.352 5.053 1.00 96.06 98 ASP A C 1
ATOM 733 O O . ASP A 1 98 ? -12.862 -7.245 4.434 1.00 96.06 98 ASP A O 1
ATOM 737 N N . ALA A 1 99 ? -11.780 -7.802 6.306 1.00 93.69 99 ALA A N 1
ATOM 738 C CA . ALA A 1 99 ? -12.964 -8.276 7.012 1.00 93.69 99 ALA A CA 1
ATOM 739 C C . ALA A 1 99 ? -14.016 -7.179 7.273 1.00 93.69 99 ALA A C 1
ATOM 741 O O . ALA A 1 99 ? -15.147 -7.505 7.631 1.00 93.69 99 ALA A O 1
ATOM 742 N N . SER A 1 100 ? -13.663 -5.898 7.112 1.00 92.44 100 SER A N 1
ATOM 743 C CA . SER A 1 100 ? -14.601 -4.768 7.159 1.00 92.44 100 SER A CA 1
ATOM 744 C C . SER A 1 100 ? -15.221 -4.446 5.792 1.00 92.44 100 SER A C 1
ATOM 746 O O . SER A 1 100 ? -16.128 -3.620 5.706 1.00 92.44 100 SER A O 1
ATOM 748 N N . GLY A 1 101 ? -14.746 -5.092 4.721 1.00 95.56 101 GLY A N 1
ATOM 749 C CA . GLY A 1 101 ? -15.134 -4.811 3.341 1.00 95.56 101 GLY A CA 1
ATOM 750 C C . GLY A 1 101 ? -14.311 -3.703 2.679 1.00 95.56 101 GLY A C 1
ATOM 751 O O . GLY A 1 101 ? -14.672 -3.251 1.590 1.00 95.56 101 GLY A O 1
ATOM 752 N N . THR A 1 102 ? -13.213 -3.260 3.294 1.00 96.25 102 THR A N 1
ATOM 753 C CA . THR A 1 102 ? -12.364 -2.178 2.775 1.00 96.25 102 THR A CA 1
ATOM 754 C C . THR A 1 102 ? -11.250 -2.742 1.900 1.00 96.25 102 THR A C 1
ATOM 756 O O . THR A 1 102 ? -10.655 -3.758 2.251 1.00 96.25 102 THR A O 1
ATOM 759 N N . CYS A 1 103 ? -10.959 -2.105 0.761 1.00 98.25 103 CYS A N 1
ATOM 760 C CA . CYS A 1 103 ? -9.826 -2.506 -0.074 1.00 98.25 103 CYS A CA 1
ATOM 761 C C . CYS A 1 103 ? -8.484 -2.307 0.642 1.00 98.25 103 CYS A C 1
ATOM 763 O O . CYS A 1 103 ? -8.371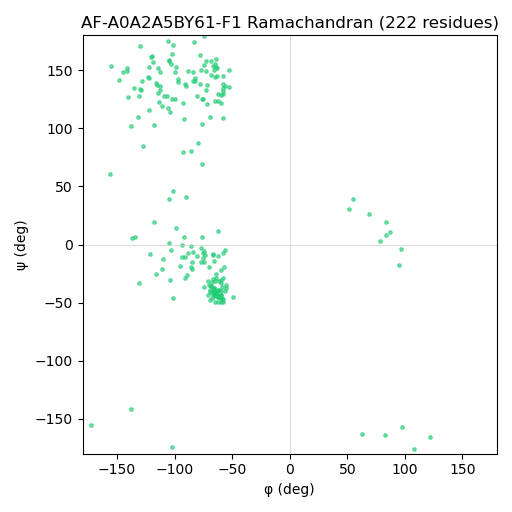 -1.533 1.593 1.00 98.25 103 CYS A O 1
ATOM 765 N N . LEU A 1 104 ? -7.455 -3.006 0.171 1.00 98.56 104 LEU A N 1
ATOM 766 C CA . LEU A 1 104 ? -6.121 -2.932 0.762 1.00 98.56 104 LEU A CA 1
ATOM 767 C C . LEU A 1 104 ? -5.392 -1.658 0.327 1.00 98.56 104 LEU A C 1
ATOM 769 O O . LEU A 1 104 ? -5.421 -1.288 -0.850 1.00 98.56 104 LEU A O 1
ATOM 773 N N . ARG A 1 105 ? -4.702 -1.017 1.273 1.00 98.38 105 ARG A N 1
ATOM 774 C CA . ARG A 1 105 ? -3.760 0.068 0.979 1.00 98.38 105 ARG A CA 1
ATOM 775 C C . ARG A 1 105 ? -2.378 -0.483 0.714 1.00 98.38 105 ARG A C 1
ATOM 777 O O . ARG A 1 105 ? -2.000 -1.526 1.250 1.00 98.38 105 ARG A O 1
ATOM 784 N N . TYR A 1 106 ? -1.650 0.231 -0.125 1.00 98.75 106 TYR A N 1
ATOM 785 C CA . TYR A 1 106 ? -0.390 -0.207 -0.680 1.00 98.75 106 TYR A CA 1
ATOM 786 C C . TYR A 1 106 ? 0.598 0.956 -0.731 1.00 98.75 106 TYR A C 1
ATOM 788 O O . TYR A 1 106 ? 0.306 2.007 -1.294 1.00 98.75 106 TYR A O 1
ATOM 796 N N . PHE A 1 107 ? 1.773 0.740 -0.151 1.00 98.69 107 PHE A N 1
ATOM 797 C CA . PHE A 1 107 ? 2.908 1.653 -0.192 1.00 98.69 107 PHE A CA 1
ATOM 798 C C . PHE A 1 107 ? 4.054 0.975 -0.926 1.00 98.69 107 PHE A C 1
ATOM 800 O O . PHE A 1 107 ? 4.335 -0.202 -0.684 1.00 98.69 107 PHE A O 1
ATOM 807 N N . VAL A 1 108 ? 4.758 1.729 -1.766 1.00 98.06 108 VAL A N 1
ATOM 808 C CA . VAL A 1 108 ? 5.935 1.250 -2.496 1.00 98.06 108 VAL A CA 1
ATOM 809 C C . VAL A 1 108 ? 7.105 2.211 -2.336 1.00 98.06 108 VAL A C 1
ATOM 811 O O . VAL A 1 108 ? 6.951 3.430 -2.454 1.00 98.06 108 VAL A O 1
ATOM 814 N N . ALA A 1 109 ? 8.280 1.654 -2.051 1.00 97.12 109 ALA A N 1
ATOM 815 C CA . ALA A 1 109 ? 9.507 2.418 -1.886 1.00 97.12 109 ALA A CA 1
ATOM 816 C C . ALA A 1 109 ? 9.959 3.035 -3.218 1.00 97.12 109 ALA A C 1
ATOM 818 O O . ALA A 1 109 ? 9.830 2.420 -4.284 1.00 97.12 109 ALA A O 1
ATOM 819 N N . ALA A 1 110 ? 10.554 4.228 -3.149 1.00 95.44 110 ALA A N 1
ATOM 820 C CA . ALA A 1 110 ? 10.997 4.992 -4.317 1.00 95.44 110 ALA A CA 1
ATOM 821 C C . ALA A 1 110 ? 11.831 4.175 -5.324 1.00 95.44 110 ALA A C 1
ATOM 823 O O . ALA A 1 110 ? 11.591 4.236 -6.528 1.00 95.44 110 ALA A O 1
ATOM 824 N N . ALA A 1 111 ? 12.791 3.387 -4.830 1.00 93.75 111 ALA A N 1
ATOM 825 C CA . ALA A 1 111 ? 13.744 2.647 -5.660 1.00 93.75 111 ALA A CA 1
ATOM 826 C C . ALA A 1 111 ? 13.152 1.408 -6.358 1.00 93.75 111 ALA A C 1
ATOM 828 O O . ALA A 1 111 ? 13.771 0.876 -7.276 1.00 93.75 111 ALA A O 1
ATOM 829 N N . TYR A 1 112 ? 11.976 0.944 -5.925 1.00 94.50 112 TYR A N 1
ATOM 830 C CA . TYR A 1 112 ? 11.396 -0.331 -6.357 1.00 94.50 112 TYR A CA 1
ATOM 831 C C . TYR A 1 112 ? 10.165 -0.185 -7.239 1.00 94.50 112 TYR A C 1
ATOM 833 O O . TYR A 1 112 ? 9.732 -1.159 -7.845 1.00 94.50 112 TYR A O 1
ATOM 841 N N . LYS A 1 113 ? 9.584 1.006 -7.336 1.00 92.94 113 LYS A N 1
ATOM 842 C CA . LYS A 1 113 ? 8.401 1.222 -8.164 1.00 92.94 113 LYS A CA 1
ATOM 843 C C . LYS A 1 113 ? 8.742 1.317 -9.650 1.00 92.94 113 LYS A C 1
ATOM 845 O O . LYS A 1 113 ? 9.809 1.789 -10.050 1.00 92.94 113 LYS A O 1
ATOM 850 N N . GLN A 1 114 ? 7.796 0.904 -10.478 1.00 90.31 114 GLN A N 1
ATOM 851 C CA . GLN A 1 114 ? 7.878 1.047 -11.921 1.00 90.31 114 GLN A CA 1
ATOM 852 C C . GLN A 1 114 ? 8.049 2.520 -12.327 1.00 90.31 114 GLN A C 1
ATOM 854 O O . GLN A 1 114 ? 7.426 3.420 -11.765 1.00 90.31 114 GLN A O 1
ATOM 859 N N . GLY A 1 115 ? 8.924 2.765 -13.306 1.00 85.44 115 GLY A N 1
ATOM 860 C CA . GLY A 1 115 ? 9.271 4.120 -13.744 1.00 85.44 115 GLY A CA 1
ATOM 861 C C . GLY A 1 115 ? 10.352 4.809 -12.902 1.00 85.44 115 GLY A C 1
ATOM 862 O O . GLY A 1 115 ? 10.603 5.995 -13.112 1.00 85.44 115 GLY A O 1
ATOM 863 N N . THR A 1 116 ? 11.008 4.094 -11.975 1.00 84.62 116 THR A N 1
ATOM 864 C CA . THR A 1 116 ? 12.238 4.575 -11.321 1.00 84.62 116 THR A CA 1
ATOM 865 C C . THR A 1 116 ? 13.338 4.875 -12.347 1.00 84.62 116 THR A C 1
ATOM 867 O O . THR A 1 116 ? 13.474 4.184 -13.356 1.00 84.62 116 THR A O 1
ATOM 870 N N . ALA A 1 117 ? 14.146 5.904 -12.074 1.00 81.94 117 ALA A N 1
ATOM 871 C CA . ALA A 1 117 ? 15.266 6.292 -12.932 1.00 81.94 117 ALA A CA 1
ATOM 872 C C . ALA A 1 117 ? 16.385 5.239 -12.953 1.00 81.94 117 ALA A C 1
ATOM 874 O O . ALA A 1 117 ? 17.050 5.072 -13.974 1.00 81.94 117 ALA A O 1
ATOM 875 N N . THR A 1 118 ? 16.575 4.533 -11.833 1.00 86.19 118 THR A N 1
ATOM 876 C CA . THR A 1 118 ? 17.547 3.445 -11.708 1.00 86.19 118 THR A CA 1
ATOM 877 C C . THR A 1 118 ? 16.794 2.157 -11.397 1.00 86.19 118 THR A C 1
ATOM 879 O O . THR A 1 118 ? 16.365 1.968 -10.256 1.00 86.19 118 THR A O 1
ATOM 882 N N . PRO A 1 119 ? 16.619 1.281 -12.395 1.00 85.88 119 PRO A N 1
ATOM 883 C CA . PRO A 1 119 ? 16.039 -0.039 -12.209 1.00 85.88 119 PRO A CA 1
ATOM 884 C C . PRO A 1 119 ? 16.734 -0.850 -11.104 1.00 85.88 119 PRO A C 1
ATOM 886 O O . PRO A 1 119 ? 17.966 -0.893 -11.069 1.00 85.88 119 PRO A O 1
ATOM 889 N N . PRO A 1 120 ? 15.994 -1.533 -10.219 1.00 89.50 120 PRO A N 1
ATOM 890 C CA . PRO A 1 120 ? 16.585 -2.412 -9.214 1.00 89.50 120 PRO A CA 1
ATOM 891 C C . PRO A 1 120 ? 17.034 -3.727 -9.867 1.00 89.50 120 PRO A C 1
ATOM 893 O O . PRO A 1 120 ? 16.213 -4.590 -10.181 1.00 89.50 120 PRO A O 1
ATOM 896 N N . LEU A 1 121 ? 18.344 -3.881 -10.086 1.00 90.44 121 LEU A N 1
ATOM 897 C CA . LEU A 1 121 ? 18.925 -5.114 -10.627 1.00 90.44 121 LEU A CA 1
ATOM 898 C C . LEU A 1 121 ? 18.881 -6.238 -9.589 1.00 90.44 121 LEU A C 1
ATOM 900 O O . LEU A 1 121 ? 19.304 -6.052 -8.451 1.00 90.44 121 LEU A O 1
ATOM 904 N N . VAL A 1 122 ? 18.513 -7.447 -10.012 1.00 89.06 122 VAL A N 1
ATOM 905 C CA . VAL A 1 122 ? 18.499 -8.652 -9.157 1.00 89.06 122 VAL A CA 1
ATOM 906 C C . VAL A 1 122 ? 19.854 -8.927 -8.505 1.00 89.06 122 VAL A C 1
ATOM 908 O O . VAL A 1 122 ? 19.922 -9.342 -7.352 1.00 89.06 122 VAL A O 1
ATOM 911 N N . SER A 1 123 ? 20.948 -8.685 -9.228 1.00 89.31 123 SER A N 1
ATOM 912 C CA . SER A 1 123 ? 22.308 -8.898 -8.722 1.00 89.31 123 SER A CA 1
ATOM 913 C C . SER A 1 123 ? 22.774 -7.829 -7.728 1.00 89.31 123 SER A C 1
ATOM 915 O O . SER A 1 123 ? 23.832 -7.991 -7.125 1.00 89.31 123 SER A O 1
ATOM 917 N N . ALA A 1 124 ? 22.044 -6.718 -7.604 1.00 90.88 124 ALA A N 1
ATOM 918 C CA . ALA A 1 124 ? 22.430 -5.552 -6.815 1.00 90.88 124 ALA A CA 1
ATOM 919 C C . ALA A 1 124 ? 21.189 -4.747 -6.392 1.00 90.88 124 ALA A C 1
ATOM 921 O O . ALA A 1 124 ? 21.032 -3.581 -6.762 1.00 90.88 124 ALA A O 1
ATOM 922 N N . LEU A 1 125 ? 20.292 -5.389 -5.639 1.00 92.38 125 LEU A N 1
ATOM 923 C CA . LEU A 1 125 ? 19.072 -4.750 -5.152 1.00 92.38 125 LEU A CA 1
ATOM 924 C C . LEU A 1 125 ? 19.422 -3.563 -4.228 1.00 92.38 125 LEU A C 1
ATOM 926 O O . LEU A 1 125 ? 20.229 -3.732 -3.310 1.00 92.38 125 LEU A O 1
ATOM 930 N N . PRO A 1 126 ? 18.852 -2.363 -4.451 1.00 93.06 126 PRO A N 1
ATOM 931 C CA . PRO A 1 126 ? 19.136 -1.193 -3.625 1.00 93.06 126 PRO A CA 1
ATOM 932 C C . PRO A 1 126 ? 18.488 -1.307 -2.238 1.00 93.06 126 PRO A C 1
ATOM 934 O O . PRO A 1 126 ? 17.486 -1.997 -2.062 1.00 93.06 126 PRO A O 1
ATOM 937 N N . ASN A 1 127 ? 18.997 -0.579 -1.248 1.00 92.75 127 ASN A N 1
ATOM 938 C CA . ASN A 1 127 ? 18.301 -0.456 0.037 1.00 92.75 127 ASN A CA 1
ATOM 939 C C . ASN A 1 127 ? 16.946 0.246 -0.149 1.00 92.75 127 ASN A C 1
ATOM 941 O O . ASN A 1 127 ? 16.780 1.066 -1.058 1.00 92.75 127 ASN A O 1
ATOM 945 N N . ALA A 1 128 ? 15.986 -0.068 0.718 1.00 94.31 128 ALA A N 1
ATOM 946 C CA . ALA A 1 128 ? 14.657 0.531 0.690 1.00 94.31 128 ALA A CA 1
ATOM 947 C C . ALA A 1 128 ? 14.418 1.381 1.938 1.00 94.31 128 ALA A C 1
ATOM 949 O O . ALA A 1 128 ? 15.005 1.149 2.989 1.00 94.31 128 ALA A O 1
ATOM 950 N N . GLU A 1 129 ? 13.569 2.397 1.814 1.00 95.19 129 GLU A N 1
ATOM 951 C CA . GLU A 1 129 ? 13.454 3.437 2.840 1.00 95.19 129 GLU A CA 1
ATOM 952 C C . GLU A 1 129 ? 12.500 3.090 3.989 1.00 95.19 129 GLU A C 1
ATOM 954 O O . GLU A 1 129 ? 12.553 3.754 5.019 1.00 95.19 129 GLU A O 1
ATOM 959 N N . PHE A 1 130 ? 11.635 2.079 3.845 1.00 98.38 130 PHE A N 1
ATOM 960 C CA . PHE A 1 130 ? 10.615 1.796 4.855 1.00 98.38 130 PHE A CA 1
ATOM 961 C C . PHE A 1 130 ? 11.137 0.942 6.011 1.00 98.38 130 PHE A C 1
ATOM 963 O O . PHE A 1 130 ? 11.961 0.036 5.834 1.00 98.38 130 PHE A O 1
ATOM 970 N N . THR A 1 131 ? 10.566 1.175 7.193 1.00 98.12 131 THR A N 1
ATOM 971 C CA . THR A 1 131 ? 10.774 0.344 8.379 1.00 98.12 131 THR A CA 1
ATOM 972 C C . THR A 1 131 ? 9.447 -0.190 8.903 1.00 98.12 131 THR A C 1
ATOM 974 O O . THR A 1 131 ? 8.416 0.481 8.877 1.00 98.12 131 THR A O 1
ATOM 977 N N . LEU A 1 132 ? 9.464 -1.429 9.388 1.00 97.69 132 LEU A N 1
ATOM 978 C CA . LEU A 1 132 ? 8.342 -2.035 10.088 1.00 97.69 132 LEU A CA 1
ATOM 979 C C . LEU A 1 132 ? 8.696 -2.180 11.561 1.00 97.69 132 LEU A C 1
ATOM 981 O O . LEU A 1 132 ? 9.713 -2.778 11.914 1.00 97.69 132 LEU A O 1
ATOM 985 N N . ASN A 1 133 ? 7.818 -1.686 12.420 1.00 96.31 133 ASN A N 1
ATOM 986 C CA . ASN A 1 133 ? 8.001 -1.631 13.857 1.00 96.31 133 ASN A CA 1
ATOM 987 C C . ASN A 1 133 ? 6.918 -2.429 14.583 1.00 96.31 133 ASN A C 1
ATOM 989 O O . ASN A 1 133 ? 5.848 -2.749 14.069 1.00 96.31 133 ASN A O 1
ATOM 993 N N . SER A 1 134 ? 7.208 -2.729 15.836 1.00 92.56 134 SER A N 1
ATOM 994 C CA . SER A 1 134 ? 6.273 -3.236 16.830 1.00 92.56 134 SER A CA 1
ATOM 995 C C . SER A 1 134 ? 6.417 -2.388 18.090 1.00 92.56 134 SER A C 1
ATOM 997 O O . SER A 1 134 ? 7.383 -1.639 18.237 1.00 92.56 134 SER A O 1
ATOM 999 N N . ARG A 1 135 ? 5.524 -2.560 19.070 1.00 86.69 135 ARG A N 1
ATOM 1000 C CA . ARG A 1 135 ? 5.714 -1.929 20.389 1.00 86.69 135 ARG A CA 1
ATOM 1001 C C . ARG A 1 135 ? 7.005 -2.364 21.095 1.00 86.69 135 ARG A C 1
ATOM 1003 O O . ARG A 1 135 ? 7.482 -1.645 21.963 1.00 86.69 135 ARG A O 1
ATOM 1010 N N . SER A 1 136 ? 7.561 -3.521 20.731 1.00 87.56 136 SER A N 1
ATOM 1011 C CA . SER A 1 136 ? 8.850 -4.016 21.232 1.00 87.56 136 SER A CA 1
ATOM 1012 C C . SER A 1 136 ? 10.070 -3.461 20.488 1.00 87.56 136 SER A C 1
ATOM 1014 O O . SER A 1 136 ? 11.190 -3.722 20.917 1.00 87.56 136 SER A O 1
ATOM 1016 N N . GLY A 1 137 ? 9.877 -2.704 19.404 1.00 90.94 137 GLY A N 1
ATOM 1017 C CA . GLY A 1 137 ? 10.950 -2.139 18.584 1.00 90.94 137 GLY A CA 1
ATOM 1018 C C . GLY A 1 137 ? 10.892 -2.576 17.120 1.00 90.94 137 GLY A C 1
ATOM 1019 O O . GLY A 1 137 ? 9.877 -3.110 16.656 1.00 90.94 137 GLY A O 1
ATOM 1020 N N . LEU A 1 138 ? 11.993 -2.332 16.406 1.00 95.31 138 LEU A N 1
ATOM 1021 C CA . LEU A 1 138 ? 12.157 -2.623 14.981 1.00 95.31 138 LEU A CA 1
ATOM 1022 C C . LEU A 1 138 ? 11.935 -4.114 14.686 1.00 95.31 138 LEU A C 1
ATOM 1024 O O . LEU A 1 138 ? 12.529 -4.980 15.326 1.00 95.31 138 LEU A O 1
ATOM 1028 N N . VAL A 1 139 ? 11.089 -4.395 13.699 1.00 95.75 139 VAL A N 1
ATOM 1029 C CA . VAL A 1 139 ? 10.781 -5.744 13.200 1.00 95.75 139 VAL A CA 1
ATOM 1030 C C . VAL A 1 139 ? 11.536 -6.012 11.905 1.00 95.75 139 VAL A C 1
ATOM 1032 O O . VAL A 1 139 ? 12.131 -7.075 11.753 1.00 95.75 139 VAL A O 1
ATOM 1035 N N . ALA A 1 140 ? 11.521 -5.051 10.981 1.00 96.19 140 ALA A N 1
ATOM 1036 C CA . ALA A 1 140 ? 12.251 -5.132 9.724 1.00 96.19 140 ALA A CA 1
ATOM 1037 C C . ALA A 1 140 ? 12.693 -3.741 9.261 1.00 96.19 140 ALA A C 1
ATOM 1039 O O . ALA A 1 140 ? 11.943 -2.774 9.384 1.00 96.19 140 ALA A O 1
ATOM 1040 N N . ALA A 1 141 ? 13.895 -3.664 8.702 1.00 95.81 141 ALA A N 1
ATOM 1041 C CA . ALA A 1 141 ? 14.361 -2.535 7.902 1.00 95.81 141 ALA A CA 1
ATOM 1042 C C . ALA A 1 141 ? 14.377 -2.941 6.420 1.00 95.81 141 ALA A C 1
ATOM 1044 O O . ALA A 1 141 ? 14.114 -4.104 6.103 1.00 95.81 141 ALA A O 1
ATOM 1045 N N . ASP A 1 142 ? 14.685 -1.994 5.532 1.00 95.19 142 ASP A N 1
ATOM 1046 C CA . ASP A 1 142 ? 14.783 -2.226 4.086 1.00 95.19 142 ASP A CA 1
ATOM 1047 C C . ASP A 1 142 ? 13.509 -2.856 3.493 1.00 95.19 142 ASP A C 1
ATOM 1049 O O . ASP A 1 142 ? 13.541 -3.733 2.623 1.00 95.19 142 ASP A O 1
ATOM 1053 N N . VAL A 1 143 ? 12.354 -2.396 3.978 1.00 98.00 143 VAL A N 1
ATOM 1054 C CA . VAL A 1 143 ? 11.046 -2.820 3.483 1.00 98.00 143 VAL A CA 1
ATOM 1055 C C . VAL A 1 143 ? 10.771 -2.119 2.146 1.00 98.00 143 VAL A C 1
ATOM 1057 O O . VAL A 1 143 ? 10.828 -0.895 2.042 1.00 98.00 143 VAL A O 1
ATOM 1060 N N . VAL A 1 144 ? 10.474 -2.895 1.101 1.00 97.56 144 VAL A N 1
ATOM 1061 C CA . VAL A 1 144 ? 10.259 -2.387 -0.271 1.00 97.56 144 VAL A CA 1
ATOM 1062 C C . VAL A 1 144 ? 8.810 -2.008 -0.539 1.00 97.56 144 VAL A C 1
ATOM 1064 O O . VAL A 1 144 ? 8.527 -1.171 -1.396 1.00 97.56 144 VAL A O 1
ATOM 1067 N N . ALA A 1 145 ? 7.888 -2.633 0.188 1.00 98.38 145 ALA A N 1
ATOM 1068 C CA . ALA A 1 145 ? 6.471 -2.342 0.114 1.00 98.38 145 ALA A CA 1
ATOM 1069 C C . ALA A 1 145 ? 5.749 -2.727 1.401 1.00 98.38 145 ALA A C 1
ATOM 1071 O O . ALA A 1 145 ? 6.158 -3.642 2.118 1.00 98.38 145 ALA A O 1
ATOM 1072 N N . VAL A 1 146 ? 4.638 -2.047 1.655 1.00 98.62 146 VAL A N 1
ATOM 1073 C CA . VAL A 1 146 ? 3.753 -2.321 2.785 1.00 98.62 146 VAL A CA 1
ATOM 1074 C C . VAL A 1 146 ? 2.326 -2.449 2.277 1.00 98.62 146 VAL A C 1
ATOM 1076 O O . VAL A 1 146 ? 1.860 -1.628 1.489 1.00 98.62 146 VAL A O 1
ATOM 1079 N N . LEU A 1 147 ? 1.643 -3.498 2.724 1.00 98.62 147 LEU A N 1
ATOM 1080 C CA . LEU A 1 147 ? 0.225 -3.726 2.493 1.00 98.62 147 LEU A CA 1
ATOM 1081 C C . LEU A 1 147 ? -0.517 -3.622 3.815 1.00 98.62 147 LEU A C 1
ATOM 1083 O O . LEU A 1 147 ? -0.105 -4.225 4.810 1.00 98.62 147 LEU A O 1
ATOM 1087 N N . ILE A 1 148 ? -1.623 -2.885 3.810 1.00 97.94 148 ILE A N 1
ATOM 1088 C CA . ILE A 1 148 ? -2.396 -2.619 5.019 1.00 97.94 148 ILE A CA 1
ATOM 1089 C C . ILE A 1 148 ? -3.873 -2.907 4.770 1.00 97.94 148 ILE A C 1
ATOM 1091 O O . ILE A 1 148 ? -4.469 -2.410 3.813 1.00 97.94 148 ILE A O 1
ATOM 1095 N N . ALA A 1 149 ? -4.458 -3.716 5.650 1.00 96.88 149 ALA A N 1
ATOM 1096 C CA . ALA A 1 149 ? -5.896 -3.883 5.799 1.00 96.88 149 ALA A CA 1
ATOM 1097 C C . ALA A 1 149 ? -6.377 -2.881 6.866 1.00 96.88 149 ALA A C 1
ATOM 1099 O O . ALA A 1 149 ? -6.061 -3.096 8.041 1.00 96.88 149 ALA A O 1
ATOM 1100 N N . PRO A 1 150 ? -7.101 -1.808 6.490 1.00 94.56 150 PRO A N 1
ATOM 1101 C CA . PRO A 1 150 ? -7.411 -0.698 7.400 1.00 94.56 150 PRO A CA 1
ATOM 1102 C C . PRO A 1 150 ? -8.493 -0.985 8.444 1.00 94.56 150 PRO A C 1
ATOM 1104 O O . PRO A 1 150 ? -8.836 -0.119 9.237 1.00 94.56 150 PRO A O 1
ATOM 1107 N N . GLY A 1 151 ? -9.169 -2.129 8.362 1.00 92.25 151 GLY A N 1
ATOM 1108 C CA . GLY A 1 151 ? -10.234 -2.478 9.286 1.00 92.25 151 GLY A CA 1
ATOM 1109 C C . GLY A 1 151 ? -11.436 -1.526 9.252 1.00 92.25 151 GLY A C 1
ATOM 1110 O O . GLY A 1 151 ? -11.683 -0.762 8.309 1.00 92.25 151 GLY A O 1
ATOM 1111 N N . ASN A 1 152 ? -12.241 -1.616 10.313 1.00 91.00 152 ASN A N 1
ATOM 1112 C CA . ASN A 1 152 ? -13.450 -0.810 10.467 1.00 91.00 152 ASN A CA 1
ATOM 1113 C C . ASN A 1 152 ? -13.105 0.672 10.639 1.00 91.00 152 ASN A C 1
ATOM 1115 O O . ASN A 1 152 ? -12.072 1.015 11.201 1.00 91.00 152 ASN A O 1
ATOM 1119 N N . VAL A 1 153 ? -14.026 1.551 10.250 1.00 92.00 153 VAL A N 1
ATOM 1120 C CA . VAL A 1 153 ? -13.887 2.990 10.508 1.00 92.00 153 VAL A CA 1
ATOM 1121 C C . VAL A 1 153 ? -13.803 3.235 12.016 1.00 92.00 153 VAL A C 1
ATOM 1123 O O . VAL A 1 153 ? -14.735 2.891 12.748 1.00 92.00 153 VAL A O 1
ATOM 1126 N N . VAL A 1 154 ? -12.712 3.851 12.472 1.00 90.12 154 VAL A N 1
ATOM 1127 C CA . VAL A 1 154 ? -12.560 4.327 13.855 1.00 90.12 154 VAL A CA 1
ATOM 1128 C C . VAL A 1 154 ? -12.792 5.838 13.955 1.00 90.12 154 VAL A C 1
ATOM 1130 O O . VAL A 1 154 ? -12.977 6.539 12.956 1.00 90.12 154 VAL A O 1
ATOM 1133 N N . ALA A 1 155 ? -12.842 6.359 15.182 1.00 88.06 155 ALA A N 1
ATOM 1134 C CA . ALA A 1 155 ? -13.101 7.774 15.424 1.00 88.06 155 ALA A CA 1
ATOM 1135 C C . ALA A 1 155 ? -12.061 8.673 14.726 1.00 88.06 155 ALA A C 1
ATOM 1137 O O . ALA A 1 155 ? -10.862 8.453 14.846 1.00 88.06 155 ALA A O 1
ATOM 1138 N N . GLY A 1 156 ? -12.533 9.709 14.025 1.00 88.25 156 GLY A N 1
ATOM 1139 C CA . GLY A 1 156 ? -11.683 10.655 13.288 1.00 88.25 156 GLY A CA 1
ATOM 1140 C C . GLY A 1 156 ? -11.495 10.317 11.806 1.00 88.25 156 GLY A C 1
ATOM 1141 O O . GLY A 1 156 ? -11.188 11.213 11.022 1.00 88.25 156 GLY A O 1
ATOM 1142 N N . GLN A 1 157 ? -11.778 9.081 11.393 1.00 93.56 157 GLN A N 1
ATOM 1143 C CA . GLN A 1 157 ? -11.695 8.674 9.993 1.00 93.56 157 GLN A CA 1
ATOM 1144 C C . GLN A 1 157 ? -12.953 9.062 9.199 1.00 93.56 157 GLN A C 1
ATOM 1146 O O . GLN A 1 157 ? -14.086 8.943 9.672 1.00 93.56 157 GLN A O 1
ATOM 1151 N N . SER A 1 158 ? -12.770 9.508 7.952 1.00 93.62 158 SER A N 1
ATOM 1152 C CA . SER A 1 158 ? -13.869 9.860 7.045 1.00 93.62 158 SER A CA 1
ATOM 1153 C C . SER A 1 158 ? -13.603 9.346 5.633 1.00 93.62 158 SER A C 1
ATOM 1155 O O . SER A 1 158 ? -12.890 9.963 4.854 1.00 93.62 158 SER A O 1
A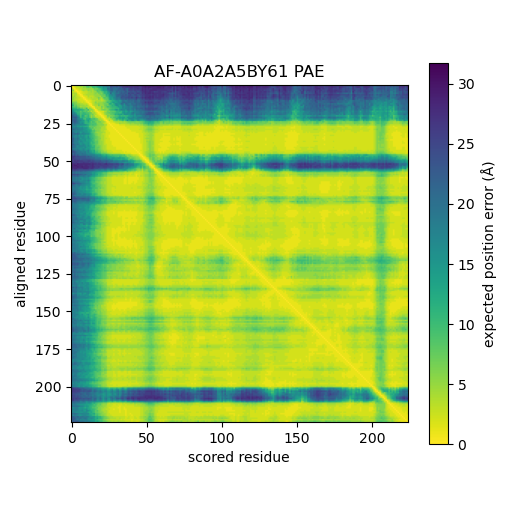TOM 1157 N N . ARG A 1 159 ? -14.245 8.238 5.256 1.00 94.81 159 ARG A N 1
ATOM 1158 C CA . ARG A 1 159 ? -14.042 7.560 3.958 1.00 94.81 159 ARG A CA 1
ATOM 1159 C C . ARG A 1 159 ? -14.997 8.071 2.863 1.00 94.81 159 ARG A C 1
ATOM 1161 O O . ARG A 1 159 ? -15.583 7.298 2.096 1.00 94.81 159 ARG A O 1
ATOM 1168 N N . SER A 1 160 ? -15.215 9.390 2.838 1.00 95.62 160 SER A N 1
ATOM 1169 C CA . SER A 1 160 ? -16.129 10.056 1.898 1.00 95.62 160 SER A CA 1
ATOM 1170 C C . SER A 1 160 ? -15.553 10.085 0.485 1.00 95.62 160 SER A C 1
ATOM 1172 O O . SER A 1 160 ? -14.409 10.490 0.292 1.00 95.62 160 SER A O 1
ATOM 1174 N N . ALA A 1 161 ? -16.372 9.718 -0.501 1.00 94.75 161 ALA A N 1
ATOM 1175 C CA . ALA A 1 161 ? -15.999 9.770 -1.912 1.00 94.75 161 ALA A CA 1
ATOM 1176 C C . ALA A 1 161 ? -16.048 11.185 -2.510 1.00 94.75 161 ALA A C 1
ATOM 1178 O O . ALA A 1 161 ? -15.698 11.339 -3.670 1.00 94.75 161 ALA A O 1
ATOM 1179 N N . ALA A 1 162 ? -16.472 12.206 -1.757 1.00 93.56 162 ALA A N 1
ATOM 1180 C CA . ALA A 1 162 ? -16.522 13.582 -2.245 1.00 93.56 162 ALA A CA 1
ATOM 1181 C C . ALA A 1 162 ? -15.156 14.301 -2.106 1.00 93.56 162 ALA A C 1
ATOM 1183 O O . ALA A 1 162 ? -14.514 14.160 -1.058 1.00 93.56 162 ALA A O 1
ATOM 1184 N N . PRO A 1 163 ? -14.746 15.131 -3.090 1.00 94.12 163 PRO A N 1
ATOM 1185 C CA . PRO A 1 163 ? -15.366 15.292 -4.414 1.00 94.12 163 PRO A CA 1
ATOM 1186 C C . PRO A 1 163 ? -15.192 14.029 -5.276 1.00 94.12 163 PRO A C 1
ATOM 1188 O O . PRO A 1 163 ? -14.275 13.261 -5.033 1.00 94.12 163 PRO A O 1
ATOM 1191 N N . GLY A 1 164 ? -16.046 13.826 -6.282 1.00 95.62 164 GLY A N 1
ATOM 1192 C CA . GLY A 1 164 ? -15.965 12.675 -7.193 1.00 95.62 164 GLY A CA 1
ATOM 1193 C C . GLY A 1 164 ? -17.056 11.622 -6.981 1.00 95.62 164 GLY A C 1
ATOM 1194 O O . GLY A 1 164 ? -17.987 11.817 -6.196 1.00 95.62 164 GLY A O 1
ATOM 1195 N N . ASN A 1 165 ? -16.948 10.528 -7.736 1.00 97.00 165 ASN A N 1
ATOM 1196 C CA . ASN A 1 165 ? -17.867 9.391 -7.704 1.00 97.00 165 ASN A CA 1
ATOM 1197 C C . ASN A 1 165 ? -17.164 8.157 -7.144 1.00 97.00 165 ASN A C 1
ATOM 1199 O O . ASN A 1 165 ? -15.975 7.977 -7.368 1.00 97.00 165 ASN A O 1
ATOM 1203 N N . VAL A 1 166 ? -17.913 7.290 -6.465 1.00 97.31 166 VAL A N 1
ATOM 1204 C CA . VAL A 1 166 ? -17.404 6.014 -5.941 1.00 97.31 166 VAL A CA 1
ATOM 1205 C C . VAL A 1 166 ? -16.881 5.131 -7.081 1.00 97.31 166 VAL A C 1
ATOM 1207 O O . VAL A 1 166 ? -17.613 4.886 -8.038 1.00 97.31 166 VAL A O 1
ATOM 1210 N N . THR A 1 167 ? -15.652 4.635 -6.943 1.00 97.56 167 THR A N 1
ATOM 1211 C CA . THR A 1 167 ? -15.084 3.527 -7.736 1.00 97.56 167 THR A CA 1
ATOM 1212 C C . THR A 1 167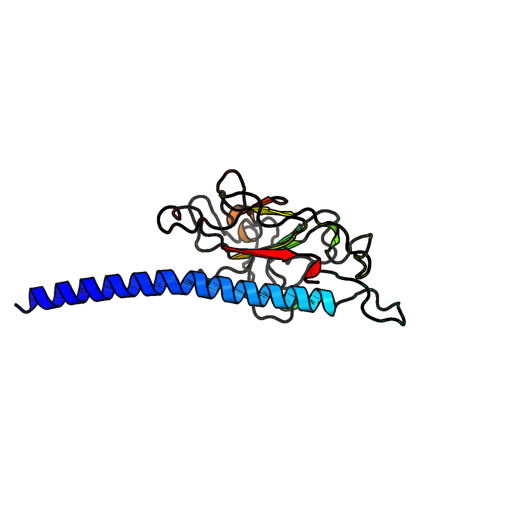 ? -15.095 2.240 -6.897 1.00 97.56 167 THR A C 1
ATOM 1214 O O . THR A 1 167 ? -15.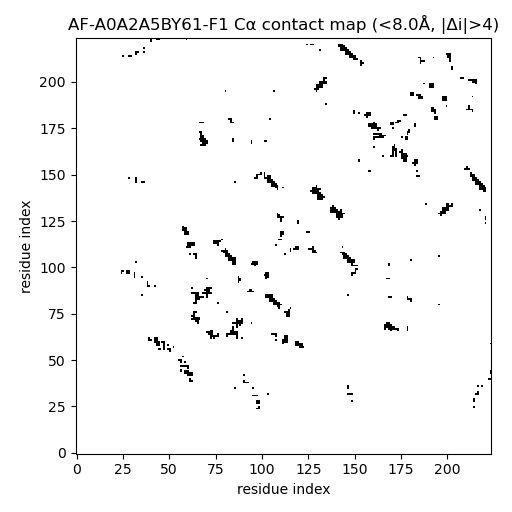651 2.225 -5.794 1.00 97.56 167 THR A O 1
ATOM 1217 N N . GLU A 1 168 ? -14.510 1.145 -7.394 1.00 97.69 168 GLU A N 1
ATOM 1218 C CA . GLU A 1 168 ? -14.494 -0.143 -6.684 1.00 97.69 168 GLU A CA 1
ATOM 1219 C C . GLU A 1 168 ? -13.839 -0.016 -5.299 1.00 97.69 168 GLU A C 1
ATOM 1221 O O . GLU A 1 168 ? -14.403 -0.456 -4.289 1.00 97.69 168 GLU A O 1
ATOM 1226 N N . CYS A 1 169 ? -12.682 0.642 -5.231 1.00 97.44 169 CYS A N 1
ATOM 1227 C CA . CYS A 1 169 ? -11.944 0.842 -3.986 1.00 97.44 169 CYS A CA 1
ATOM 1228 C C . CYS A 1 169 ? -11.927 2.298 -3.504 1.00 97.44 169 CYS A C 1
ATOM 1230 O O . CYS A 1 169 ? -11.765 2.542 -2.309 1.00 97.44 169 CYS A O 1
ATOM 1232 N N . GLY A 1 170 ? -12.160 3.263 -4.390 1.00 97.06 170 GLY A N 1
ATOM 1233 C CA . GLY A 1 170 ? -11.824 4.663 -4.174 1.00 97.06 170 GLY A CA 1
ATOM 1234 C C . GLY A 1 170 ? -12.898 5.646 -4.639 1.00 97.06 170 GLY A C 1
ATOM 1235 O O . GLY A 1 170 ? -14.109 5.446 -4.457 1.00 97.06 170 GLY A O 1
ATOM 1236 N N . SER A 1 171 ? -12.427 6.751 -5.202 1.00 98.06 171 SER A N 1
ATOM 1237 C CA . SER A 1 171 ? -13.222 7.771 -5.871 1.00 98.06 171 SER A CA 1
ATOM 1238 C C . SER A 1 171 ? -12.499 8.292 -7.105 1.00 98.06 171 SER A C 1
ATOM 1240 O O . SER A 1 171 ? -11.286 8.456 -7.087 1.00 98.06 171 SER A O 1
ATOM 1242 N N . THR A 1 172 ? -13.251 8.701 -8.122 1.00 97.06 172 THR A N 1
ATOM 1243 C CA . THR A 1 172 ? -12.705 9.298 -9.351 1.00 97.06 172 THR A CA 1
ATOM 1244 C C . THR A 1 172 ? -11.942 10.612 -9.128 1.00 97.06 172 THR A C 1
ATOM 1246 O O . THR A 1 172 ? -11.367 11.148 -10.070 1.00 97.06 172 THR A O 1
ATOM 1249 N N . ALA A 1 173 ? -11.990 11.209 -7.930 1.00 96.44 173 ALA A N 1
ATOM 1250 C CA . ALA A 1 173 ? -11.143 12.349 -7.592 1.00 96.44 173 ALA A CA 1
ATOM 1251 C C . ALA A 1 173 ? -10.094 11.954 -6.549 1.00 96.44 173 ALA A C 1
ATOM 1253 O O . ALA A 1 173 ? -10.426 11.643 -5.401 1.00 96.44 173 ALA A O 1
ATOM 1254 N N . SER A 1 174 ? -8.821 12.077 -6.925 1.00 91.06 174 SER A N 1
ATOM 1255 C CA . SER A 1 174 ? -7.662 11.796 -6.067 1.00 91.06 174 SER A CA 1
ATOM 1256 C C . SER A 1 174 ? -7.671 12.583 -4.752 1.00 91.06 174 SER A C 1
ATOM 1258 O O . SER A 1 174 ? -7.306 12.053 -3.709 1.00 91.06 174 SER A O 1
ATOM 1260 N N . ALA A 1 175 ? -8.168 13.824 -4.760 1.00 93.31 175 ALA A N 1
ATOM 1261 C CA . ALA A 1 175 ? -8.290 14.659 -3.561 1.00 93.31 175 ALA A CA 1
ATOM 1262 C C . ALA A 1 175 ? -9.434 14.244 -2.610 1.00 93.31 175 ALA A C 1
ATOM 1264 O O . ALA A 1 175 ? -9.596 14.841 -1.544 1.00 93.31 175 ALA A O 1
ATOM 1265 N N . SER A 1 176 ? -10.269 13.268 -2.986 1.00 97.19 176 SER A N 1
ATOM 1266 C CA . SER A 1 176 ? -11.316 12.760 -2.100 1.00 97.19 176 SER A CA 1
ATOM 1267 C C . SER A 1 176 ? -10.703 12.125 -0.861 1.00 97.19 176 SER A C 1
ATOM 1269 O O . SER A 1 176 ? -9.683 11.444 -0.930 1.00 97.19 176 SER A O 1
ATOM 1271 N N . LYS A 1 177 ? -11.372 12.263 0.285 1.00 96.69 177 LYS A N 1
ATOM 1272 C CA . LYS A 1 177 ? -10.906 11.613 1.517 1.00 96.69 177 LYS A CA 1
ATOM 1273 C C . LYS A 1 177 ? -10.793 10.096 1.367 1.00 96.69 177 LYS A C 1
ATOM 1275 O O . LYS A 1 177 ? -9.962 9.468 2.012 1.00 96.69 177 LYS A O 1
ATOM 1280 N N . ARG A 1 178 ? -11.613 9.510 0.492 1.00 96.44 178 ARG A N 1
ATOM 1281 C CA . ARG A 1 178 ? -11.587 8.086 0.180 1.00 96.44 178 ARG A CA 1
ATOM 1282 C C . ARG A 1 178 ? -10.252 7.635 -0.413 1.00 96.44 178 ARG A C 1
ATOM 1284 O O . ARG A 1 178 ? -9.865 6.522 -0.101 1.00 96.44 178 ARG A O 1
ATOM 1291 N N . ASN A 1 179 ? -9.527 8.464 -1.158 1.00 97.12 179 ASN A N 1
ATOM 1292 C CA . ASN A 1 179 ? -8.238 8.065 -1.737 1.00 97.12 179 ASN A CA 1
ATOM 1293 C C . ASN A 1 179 ? -7.034 8.437 -0.862 1.00 97.12 179 ASN A C 1
ATOM 1295 O O . ASN A 1 179 ? -5.914 8.092 -1.199 1.00 97.12 179 ASN A O 1
ATOM 1299 N N . GLN A 1 180 ? -7.236 9.068 0.296 1.00 96.50 180 GLN A N 1
ATOM 1300 C CA . GLN A 1 180 ? -6.148 9.560 1.151 1.00 96.50 180 GLN A CA 1
ATOM 1301 C C . GLN A 1 180 ? -5.912 8.619 2.339 1.00 96.50 180 GLN A C 1
ATOM 1303 O O . GLN A 1 180 ? -6.854 8.362 3.096 1.00 96.50 180 GLN A O 1
ATOM 1308 N N . ALA A 1 181 ? -4.680 8.129 2.528 1.00 96.00 181 ALA A N 1
ATOM 1309 C CA . ALA A 1 181 ? -4.364 7.117 3.546 1.00 96.00 181 ALA A CA 1
ATOM 1310 C C . ALA A 1 181 ? -4.687 7.579 4.977 1.00 96.00 181 ALA A C 1
ATOM 1312 O O . ALA A 1 181 ? -5.166 6.785 5.787 1.00 96.00 181 ALA A O 1
ATOM 1313 N N . ASP A 1 182 ? -4.545 8.878 5.258 1.00 95.25 182 ASP A N 1
ATOM 1314 C CA . ASP A 1 182 ? -4.868 9.499 6.553 1.00 95.25 182 ASP A CA 1
ATOM 1315 C C . ASP A 1 182 ? -6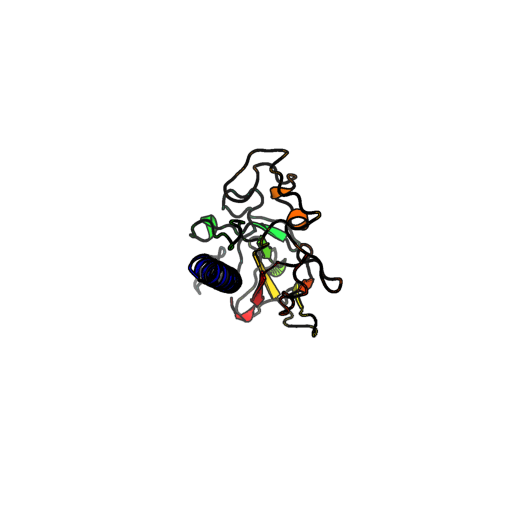.326 9.289 7.005 1.00 95.25 182 ASP A C 1
ATOM 1317 O O . ASP A 1 182 ? -6.647 9.436 8.181 1.00 95.25 182 ASP A O 1
ATOM 1321 N N . ASN A 1 183 ? -7.243 8.951 6.089 1.00 96.38 183 ASN A N 1
ATOM 1322 C CA . ASN A 1 183 ? -8.645 8.670 6.421 1.00 96.38 183 ASN A CA 1
ATOM 1323 C C . ASN A 1 183 ? -8.922 7.181 6.697 1.00 96.38 183 ASN A C 1
ATOM 1325 O O . ASN A 1 183 ? -10.089 6.800 6.838 1.00 96.38 183 ASN A O 1
ATOM 1329 N N . TYR A 1 184 ? -7.880 6.350 6.733 1.00 95.56 184 TYR A N 1
ATOM 1330 C CA . TYR A 1 184 ? -7.965 4.896 6.875 1.00 95.56 184 TYR A CA 1
ATOM 1331 C C . TYR A 1 184 ? -7.057 4.326 7.948 1.00 95.56 184 TYR A C 1
ATOM 1333 O O . TYR A 1 184 ? -7.439 3.318 8.528 1.00 95.56 184 TYR A O 1
ATOM 1341 N N . MET A 1 185 ? -5.892 4.934 8.160 1.00 94.38 185 MET A N 1
ATOM 1342 C CA . MET A 1 185 ? -4.845 4.360 8.995 1.00 94.38 185 MET A CA 1
ATOM 1343 C C . MET A 1 185 ? -4.830 4.942 10.394 1.00 94.38 185 MET A C 1
ATOM 1345 O O . MET A 1 185 ? -5.184 6.102 10.622 1.00 94.38 185 MET A O 1
ATOM 1349 N N . ASP A 1 186 ? -4.346 4.123 11.311 1.00 92.69 186 ASP A N 1
ATOM 1350 C CA . ASP A 1 186 ? -4.303 4.416 12.723 1.00 92.69 186 ASP A CA 1
ATOM 1351 C C . ASP A 1 186 ? -2.888 4.771 13.186 1.00 92.69 186 ASP A C 1
ATOM 1353 O O . ASP A 1 186 ? -1.862 4.451 12.578 1.00 92.69 186 ASP A O 1
ATOM 1357 N N . THR A 1 187 ? -2.836 5.462 14.323 1.00 91.69 187 THR A N 1
ATOM 1358 C CA . THR A 1 187 ? -1.587 5.851 14.979 1.00 91.69 187 THR A CA 1
ATOM 1359 C C . THR A 1 187 ? -1.462 5.141 16.318 1.00 91.69 187 THR A C 1
ATOM 1361 O O . THR A 1 187 ? -2.361 5.195 17.156 1.00 91.69 187 THR A O 1
ATOM 1364 N N . THR A 1 188 ? -0.313 4.516 16.566 1.00 89.94 188 THR A N 1
ATOM 1365 C CA . THR A 1 188 ? 0.040 3.957 17.878 1.00 89.94 188 THR A CA 1
ATOM 1366 C C . THR A 1 188 ? 1.534 4.121 18.121 1.00 89.94 188 THR A C 1
ATOM 1368 O O . THR A 1 188 ? 2.331 4.093 17.192 1.00 89.94 188 THR A O 1
ATOM 1371 N N . ALA A 1 189 ? 1.932 4.286 19.385 1.00 87.56 189 ALA A N 1
ATOM 1372 C CA . ALA A 1 189 ? 3.338 4.454 19.776 1.00 87.56 189 ALA A CA 1
ATOM 1373 C C . ALA A 1 189 ? 4.088 5.560 18.990 1.00 87.56 189 ALA A C 1
ATOM 1375 O O . ALA A 1 189 ? 5.291 5.461 18.781 1.00 87.56 189 ALA A O 1
ATOM 1376 N N . GLY A 1 190 ? 3.375 6.610 18.563 1.00 89.81 190 GLY A N 1
ATOM 1377 C CA . GLY A 1 190 ? 3.942 7.723 17.793 1.00 89.81 190 GLY A CA 1
ATOM 1378 C C . GLY A 1 190 ? 4.173 7.441 16.305 1.00 89.81 190 GLY A C 1
ATOM 1379 O O . GLY A 1 190 ? 4.668 8.325 15.617 1.00 89.81 190 GLY A O 1
ATOM 1380 N N . ILE A 1 191 ? 3.801 6.258 15.808 1.00 93.81 191 ILE A N 1
ATOM 1381 C CA . ILE A 1 191 ? 3.917 5.870 14.399 1.00 93.81 191 ILE A CA 1
ATOM 1382 C C . ILE A 1 191 ? 2.519 5.861 13.776 1.00 93.81 191 ILE A C 1
ATOM 1384 O O . ILE A 1 191 ? 1.601 5.254 14.334 1.00 93.81 191 ILE A O 1
ATOM 1388 N N . ASN A 1 192 ? 2.364 6.554 12.646 1.00 94.62 192 ASN A N 1
ATOM 1389 C CA . ASN A 1 192 ? 1.125 6.635 11.873 1.00 94.62 192 ASN A CA 1
ATOM 1390 C C . ASN A 1 192 ? 1.260 5.791 10.602 1.00 94.62 192 ASN A C 1
ATOM 1392 O O . ASN A 1 192 ? 2.056 6.128 9.732 1.00 94.62 192 ASN A O 1
ATOM 1396 N N . ASN A 1 193 ? 0.437 4.752 10.461 1.00 96.19 193 ASN A N 1
ATOM 1397 C CA . ASN A 1 193 ? 0.475 3.853 9.305 1.00 96.19 193 ASN A CA 1
ATOM 1398 C C . ASN A 1 193 ? 0.061 4.507 7.970 1.00 96.19 193 ASN A C 1
ATOM 1400 O O . ASN A 1 193 ? 0.234 3.890 6.921 1.00 96.19 193 ASN A O 1
ATOM 1404 N N . ALA A 1 194 ? -0.469 5.737 7.975 1.00 96.81 194 ALA A N 1
ATOM 1405 C CA . ALA A 1 194 ? -0.692 6.511 6.750 1.00 96.81 194 ALA A CA 1
ATOM 1406 C C . ALA A 1 194 ? 0.586 7.142 6.183 1.00 96.81 194 ALA A C 1
ATOM 1408 O O . ALA A 1 194 ? 0.573 7.605 5.043 1.00 96.81 194 ALA A O 1
ATOM 1409 N N . LEU A 1 195 ? 1.671 7.202 6.962 1.00 96.12 195 LEU A N 1
ATOM 1410 C CA . LEU A 1 195 ? 2.846 8.002 6.640 1.00 96.12 195 LEU A CA 1
ATOM 1411 C C . LEU A 1 195 ? 4.098 7.130 6.563 1.00 96.12 195 LEU A C 1
ATOM 1413 O O . LEU A 1 195 ? 4.566 6.592 7.560 1.00 96.12 195 LEU A O 1
ATOM 1417 N N . ALA A 1 196 ? 4.688 7.061 5.373 1.00 96.44 196 ALA A N 1
ATOM 1418 C CA . ALA A 1 196 ? 6.046 6.564 5.201 1.00 96.44 196 ALA A CA 1
ATOM 1419 C C . ALA A 1 196 ? 7.065 7.490 5.911 1.00 96.44 196 ALA A C 1
ATOM 1421 O O . ALA A 1 196 ? 6.822 8.698 6.015 1.00 96.44 196 ALA A O 1
ATOM 1422 N N . PRO A 1 197 ? 8.227 6.974 6.355 1.00 97.50 197 PRO A N 1
ATOM 1423 C CA . PRO A 1 197 ? 8.745 5.625 6.101 1.00 97.50 197 PRO A CA 1
ATOM 1424 C C . PRO A 1 197 ? 8.410 4.573 7.168 1.00 97.50 197 PRO A C 1
ATOM 1426 O O . PRO A 1 197 ? 8.663 3.389 6.942 1.00 97.50 197 PRO A O 1
ATOM 1429 N N . ASP A 1 198 ? 7.886 4.977 8.321 1.00 97.69 198 ASP A N 1
ATOM 1430 C CA . ASP A 1 198 ? 7.762 4.099 9.482 1.00 97.69 198 ASP A CA 1
ATOM 1431 C C . ASP A 1 198 ? 6.346 3.533 9.614 1.00 97.69 198 ASP A C 1
ATOM 1433 O O . ASP A 1 198 ? 5.371 4.269 9.720 1.00 97.69 198 ASP A O 1
ATOM 1437 N N . PHE A 1 199 ? 6.243 2.207 9.688 1.00 97.69 199 PHE A N 1
ATOM 1438 C CA . PHE A 1 199 ? 4.982 1.486 9.869 1.00 97.69 199 PHE A CA 1
ATOM 1439 C C . PHE A 1 199 ? 5.006 0.681 11.164 1.00 97.69 199 PHE A C 1
ATOM 1441 O O . PHE A 1 199 ? 6.077 0.320 11.660 1.00 97.69 199 PHE A O 1
ATOM 1448 N N . ILE A 1 200 ? 3.837 0.363 11.721 1.00 95.44 200 ILE A N 1
ATOM 1449 C CA . ILE A 1 200 ? 3.719 -0.365 12.985 1.00 95.44 200 ILE A CA 1
ATOM 1450 C C . ILE A 1 200 ? 2.664 -1.475 12.939 1.00 95.44 200 ILE A C 1
ATOM 1452 O O . ILE A 1 200 ? 1.538 -1.300 12.475 1.00 95.44 200 ILE A O 1
ATOM 1456 N N . LEU A 1 201 ? 3.045 -2.642 13.460 1.00 91.56 201 LEU A N 1
ATOM 1457 C CA . LEU A 1 201 ? 2.167 -3.793 13.644 1.00 91.56 201 LEU A CA 1
ATOM 1458 C C . LEU A 1 201 ? 1.170 -3.574 14.791 1.00 91.56 201 LEU A C 1
ATOM 1460 O O . LEU A 1 201 ? 1.486 -2.952 15.809 1.00 91.56 201 LEU A O 1
ATOM 1464 N N . SER A 1 202 ? -0.007 -4.191 14.657 1.00 75.31 202 SER A N 1
ATOM 1465 C CA . SER A 1 202 ? -1.055 -4.176 15.680 1.00 75.31 202 SER A CA 1
ATOM 1466 C C . SER A 1 202 ? -0.576 -4.708 17.037 1.00 75.31 202 SER A C 1
ATOM 1468 O O . SER A 1 202 ? 0.103 -5.741 17.091 1.00 75.31 202 SER A O 1
ATOM 1470 N N . PRO A 1 203 ? -0.927 -4.047 18.159 1.00 63.38 203 PRO A N 1
ATOM 1471 C CA . PRO A 1 203 ? -0.682 -4.604 19.478 1.00 63.38 203 PRO A CA 1
ATOM 1472 C C . PRO A 1 203 ? -1.524 -5.875 19.655 1.00 63.38 203 PRO A C 1
ATOM 1474 O O . PRO A 1 203 ? -2.746 -5.838 19.584 1.00 63.38 203 PRO A O 1
ATOM 1477 N N . LEU A 1 204 ? -0.877 -7.003 19.959 1.00 54.53 204 LEU A N 1
ATOM 1478 C CA . LEU A 1 204 ? -1.498 -8.324 20.177 1.00 54.53 204 LEU A CA 1
ATOM 1479 C C . LEU A 1 204 ? -2.485 -8.396 21.373 1.00 54.53 204 LEU A C 1
ATOM 1481 O O . LEU A 1 204 ? -2.864 -9.485 21.799 1.00 54.53 204 LEU A O 1
ATOM 1485 N N . SER A 1 205 ? -2.887 -7.264 21.958 1.00 53.53 205 SER A N 1
ATOM 1486 C CA . SER A 1 205 ? -3.762 -7.202 23.129 1.00 53.53 205 SER A CA 1
ATOM 1487 C C . SER A 1 205 ? -5.178 -6.799 22.731 1.00 53.53 205 SER A C 1
ATOM 1489 O O . SER A 1 205 ? -5.428 -5.653 22.363 1.00 53.53 205 SER A O 1
ATOM 1491 N N . LEU A 1 206 ? -6.124 -7.726 22.909 1.00 51.34 206 LEU A N 1
ATOM 1492 C CA . LEU A 1 206 ? -7.567 -7.556 22.663 1.00 51.34 206 LEU A CA 1
ATOM 1493 C C . LEU A 1 206 ? -8.226 -6.416 23.474 1.00 51.34 206 LEU A C 1
ATOM 1495 O O . LEU A 1 206 ? -9.396 -6.118 23.256 1.00 51.34 206 LEU A O 1
ATOM 1499 N N . ASN A 1 207 ? -7.497 -5.795 24.409 1.00 53.00 207 ASN A N 1
ATOM 1500 C CA . ASN A 1 207 ? -7.998 -4.744 25.297 1.00 53.00 207 ASN A CA 1
ATOM 1501 C C . ASN A 1 207 ? -7.556 -3.321 24.891 1.00 53.00 207 ASN A C 1
ATOM 1503 O O . ASN A 1 207 ? -7.989 -2.371 25.536 1.00 53.00 207 ASN A O 1
ATOM 1507 N N . ASP A 1 208 ? -6.713 -3.161 23.860 1.00 51.38 208 ASP A N 1
ATOM 1508 C CA . ASP A 1 208 ? -6.126 -1.866 23.442 1.00 51.38 208 ASP A CA 1
ATOM 1509 C C . ASP A 1 208 ? -6.543 -1.449 22.009 1.00 51.38 208 ASP A C 1
ATOM 1511 O O . ASP A 1 208 ? -5.893 -0.638 21.357 1.00 51.38 208 ASP A O 1
ATOM 1515 N N . THR A 1 209 ? -7.632 -2.031 21.488 1.00 55.38 209 THR A N 1
ATOM 1516 C CA . THR A 1 209 ? -8.039 -1.970 20.066 1.00 55.38 209 THR A CA 1
ATOM 1517 C C . THR A 1 209 ? -9.123 -0.931 19.761 1.00 55.38 209 THR A C 1
ATOM 1519 O O . THR A 1 209 ? -9.768 -1.003 18.717 1.00 55.38 209 THR A O 1
ATOM 1522 N N . GLY A 1 210 ? -9.406 0.003 20.675 1.00 60.53 210 GLY A N 1
ATOM 1523 C CA . GLY A 1 210 ? -10.492 0.974 20.479 1.00 60.53 210 GLY A CA 1
ATOM 1524 C C . GLY A 1 210 ? -10.267 1.912 19.286 1.00 60.53 210 GLY A C 1
ATOM 1525 O O . GLY A 1 210 ? -11.231 2.361 18.670 1.00 60.53 210 GLY A O 1
ATOM 1526 N N . SER A 1 211 ? -9.002 2.184 18.958 1.00 74.00 211 SER A N 1
ATOM 1527 C CA . SER A 1 211 ? -8.594 3.144 17.926 1.00 74.00 211 SER A CA 1
ATOM 1528 C C . SER A 1 211 ? -7.455 2.657 17.028 1.00 74.00 211 SER A C 1
ATOM 1530 O O . SER A 1 211 ? -6.925 3.465 16.280 1.00 74.00 211 SER A O 1
ATOM 1532 N N . PHE A 1 212 ? -7.022 1.399 17.165 1.00 87.38 212 PHE A N 1
ATOM 1533 C CA . PHE A 1 212 ? -6.005 0.799 16.301 1.00 87.38 212 PHE A CA 1
ATOM 1534 C C . PHE A 1 212 ? -6.488 -0.569 15.828 1.00 87.38 212 PHE A C 1
ATOM 1536 O O . PHE A 1 212 ? -6.576 -1.507 16.628 1.00 87.38 212 PHE A O 1
ATOM 1543 N N . ASN A 1 213 ? -6.817 -0.687 14.548 1.00 88.88 213 ASN A N 1
ATOM 1544 C CA . ASN A 1 213 ? -7.291 -1.929 13.945 1.00 88.88 213 ASN A CA 1
ATOM 1545 C C . ASN A 1 213 ? -6.629 -2.271 12.598 1.00 88.88 213 ASN A C 1
ATOM 1547 O O . ASN A 1 213 ? -6.992 -3.291 12.004 1.00 88.88 213 ASN A O 1
ATOM 1551 N N . ASP A 1 214 ? -5.620 -1.502 12.186 1.00 92.50 214 ASP A N 1
ATOM 1552 C CA . ASP A 1 214 ? -4.786 -1.815 11.029 1.00 92.50 214 ASP A CA 1
ATOM 1553 C C . ASP A 1 214 ? -4.100 -3.179 11.173 1.00 92.50 214 ASP A C 1
ATOM 1555 O O . ASP A 1 214 ? -3.482 -3.503 12.197 1.00 92.50 214 ASP A O 1
ATOM 1559 N N . VAL A 1 215 ? -4.138 -3.970 10.102 1.00 93.50 215 VAL A N 1
ATOM 1560 C CA . VAL A 1 215 ? -3.310 -5.173 9.958 1.00 93.50 215 VAL A CA 1
ATOM 1561 C C . VAL A 1 215 ? -2.322 -4.938 8.828 1.00 93.50 215 VAL A C 1
ATOM 1563 O O . VAL A 1 215 ? -2.718 -4.678 7.697 1.00 93.50 215 VAL A O 1
ATOM 1566 N N . VAL A 1 216 ? -1.035 -5.053 9.141 1.00 95.25 216 VAL A N 1
ATOM 1567 C CA . VAL A 1 216 ? 0.065 -4.699 8.240 1.00 95.25 216 VAL A CA 1
ATOM 1568 C C . VAL A 1 216 ? 0.868 -5.949 7.878 1.00 95.25 216 VAL A C 1
ATOM 1570 O O . VAL A 1 216 ? 1.179 -6.765 8.748 1.00 95.25 216 VAL A O 1
ATOM 1573 N N . ILE A 1 217 ? 1.241 -6.085 6.605 1.00 96.50 217 ILE A N 1
ATOM 1574 C CA . ILE A 1 217 ? 2.283 -7.010 6.142 1.00 96.50 217 ILE A CA 1
ATOM 1575 C C . ILE A 1 217 ? 3.294 -6.242 5.284 1.00 96.50 217 ILE A C 1
ATOM 1577 O O . ILE A 1 217 ? 2.924 -5.370 4.500 1.00 96.50 217 ILE A O 1
ATOM 1581 N N . SER A 1 218 ? 4.576 -6.564 5.426 1.00 97.12 218 SER A N 1
ATOM 1582 C CA . SER A 1 218 ? 5.657 -5.967 4.640 1.00 97.12 218 SER A CA 1
ATOM 1583 C C . SER A 1 218 ? 6.183 -6.923 3.571 1.00 97.12 218 SER A C 1
ATOM 1585 O O . SER A 1 218 ? 6.038 -8.147 3.674 1.00 97.12 218 SER A O 1
ATOM 1587 N N . LEU A 1 219 ? 6.810 -6.347 2.550 1.00 97.88 219 LEU A N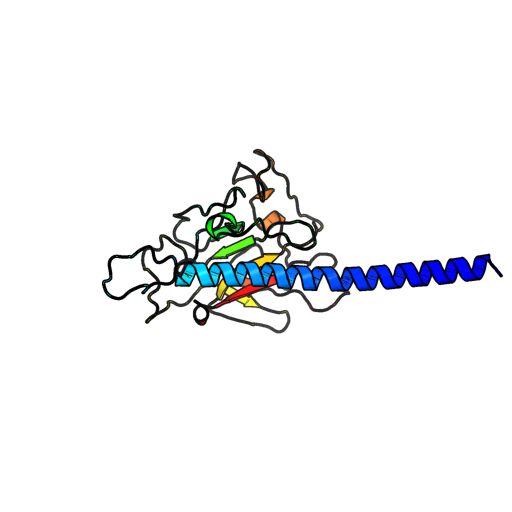 1
ATOM 1588 C CA . LEU A 1 219 ? 7.643 -7.032 1.572 1.00 97.88 219 LEU A CA 1
ATOM 1589 C C . LEU A 1 219 ? 9.089 -6.568 1.748 1.00 97.88 219 LEU A C 1
ATOM 1591 O O . LEU A 1 219 ? 9.339 -5.371 1.889 1.00 97.88 219 LEU A O 1
ATOM 1595 N N . LEU A 1 220 ? 10.033 -7.499 1.716 1.00 96.56 220 LEU A N 1
ATOM 1596 C CA . LEU A 1 220 ? 11.471 -7.231 1.742 1.00 96.56 220 LEU A CA 1
ATOM 1597 C C . LEU A 1 220 ? 12.068 -7.391 0.345 1.00 96.56 220 LEU A C 1
ATOM 1599 O O . LEU A 1 220 ? 11.559 -8.155 -0.474 1.00 96.56 220 LEU A O 1
ATOM 1603 N N . SER A 1 221 ? 13.189 -6.720 0.087 1.00 92.38 221 SER A N 1
ATOM 1604 C CA . SER A 1 221 ? 13.894 -6.809 -1.199 1.00 92.38 221 SER A CA 1
ATOM 1605 C C . SER A 1 221 ? 14.275 -8.245 -1.564 1.00 92.38 221 SER A C 1
ATOM 1607 O O . SER A 1 221 ? 14.087 -8.653 -2.703 1.00 92.38 221 SER A O 1
ATOM 1609 N N . GLY A 1 222 ? 14.714 -9.045 -0.588 1.00 90.44 222 GLY A N 1
ATOM 1610 C CA . GLY A 1 222 ? 15.060 -10.457 -0.789 1.00 90.44 222 GLY A CA 1
ATOM 1611 C C . GLY A 1 222 ? 13.882 -11.376 -1.143 1.00 90.44 222 GLY A C 1
ATOM 1612 O O . GLY A 1 222 ? 14.101 -12.545 -1.456 1.00 90.44 222 GLY A O 1
ATOM 1613 N N . GLU A 1 223 ? 12.640 -10.886 -1.083 1.00 93.19 223 GLU A N 1
ATOM 1614 C CA . GLU A 1 223 ? 11.464 -11.633 -1.539 1.00 93.19 223 GLU A CA 1
ATOM 1615 C C . GLU A 1 223 ? 11.210 -11.458 -3.043 1.00 93.19 223 GLU A C 1
ATOM 1617 O O . GLU A 1 223 ? 10.534 -12.304 -3.639 1.00 93.19 223 GLU A O 1
ATOM 1622 N N . LEU A 1 224 ? 11.763 -10.406 -3.659 1.00 90.81 224 LEU A N 1
ATOM 1623 C CA . LEU A 1 224 ? 11.569 -10.072 -5.070 1.00 90.81 224 LEU A CA 1
ATOM 1624 C C . LEU A 1 224 ? 12.431 -10.941 -5.997 1.00 90.81 224 LEU A C 1
ATOM 1626 O O . LEU A 1 224 ? 13.659 -11.048 -5.816 1.00 90.81 224 LEU A O 1
#

Foldseek 3Di:
DVVVVVVVVVVVVVVVVVVCVVVVQVVQQVVLLVVLLVLQLVCQQQVQPCPVDPPDRFFGAGFAADLAQQLAGDPPPDQAKDKWFHSQVNSVHDQRAGPQRAGKIKIFGRQRHPPHPDTQTPVHGDAGFAWEAEPVGTDDGSFGMKIKRLDDQAPPADLDLPPADDHSRHGPDSPGSNTQLVNRWFDDPNDTCSDPRYHYADDPDPVPPRTHDMHMDTHHPVSD

Radius of gyration: 19.85 Å; Cα contacts (8 Å, |Δi|>4): 482; chains: 1; bounding box: 61×39×60 Å

Secondary structure (DSSP, 8-state):
-HHHHHHHHHHHHHHHHHHHHHHHHHHHHHHHHHHHHHHHHHHHHH--S-TT-TT---B-PBPPPBSSSSS---S---SS-EEEE--TTTTT----B-TTSPBPEEEE-TTTBTT-SS--BTTBPPP--EEEEETTEEEEEEEEEEEEE--SPPTT------SS-B-SSSBSSTTSGGG-GGGT--EETTEETTSSSEEEPPPS-TTS-SS---EEEEEEGGG-

Solvent-accessible surface area (backbone atoms only — not comparable to full-atom values): 1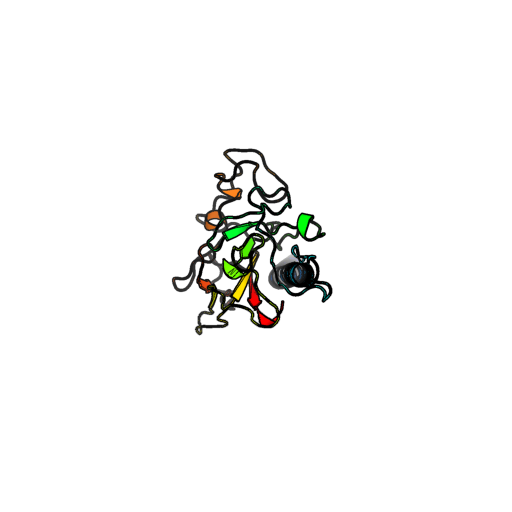1982 Å² total; per-residue (Å²): 115,73,71,60,56,51,53,54,49,52,53,53,54,54,53,55,54,51,54,52,55,66,55,48,38,59,54,46,33,54,52,47,51,50,52,52,50,51,37,48,37,49,39,11,63,68,58,42,86,69,73,84,46,99,84,51,76,54,39,40,33,35,75,25,40,6,53,32,18,82,19,51,44,47,68,68,54,72,74,58,61,46,68,21,29,51,22,25,53,71,56,75,45,70,89,56,48,29,73,62,68,40,49,36,35,26,36,37,22,33,59,32,26,43,74,37,94,60,75,25,31,72,94,59,64,69,85,33,74,24,33,37,28,40,97,92,41,82,72,43,68,39,24,34,30,40,40,33,31,39,46,64,88,42,90,93,46,48,71,43,30,58,58,61,48,75,41,86,60,18,5,74,24,57,86,6,37,34,40,37,49,73,31,50,44,36,64,55,98,92,36,38,56,50,42,85,49,45,33,60,46,61,76,94,48,93,84,70,50,84,62,47,59,43,47,63,51,76,38,46,60,92,70,84

pLDDT: mean 88.68, std 12.57, range [51.34, 98.75]

Mean predicted aligned error: 7.0 Å